Protein AF-A0A7S1LMR1-F1 (afdb_monomer_lite)

Structure (mmCIF, N/CA/C/O backbone):
data_AF-A0A7S1LMR1-F1
#
_entry.id   AF-A0A7S1LMR1-F1
#
loop_
_atom_site.group_PDB
_atom_site.id
_atom_site.type_symbol
_atom_site.label_atom_id
_atom_site.label_alt_id
_atom_site.label_comp_id
_atom_site.label_asym_id
_atom_site.label_entity_id
_atom_site.label_seq_id
_atom_site.pdbx_PDB_ins_code
_atom_site.Cartn_x
_atom_site.Cartn_y
_atom_site.Cartn_z
_atom_site.occupancy
_atom_site.B_iso_or_equiv
_atom_site.auth_seq_id
_atom_site.auth_comp_id
_atom_site.auth_asym_id
_atom_site.auth_atom_id
_atom_site.pdbx_PDB_model_num
ATOM 1 N N . MET A 1 1 ? 93.450 42.809 -64.436 1.00 48.31 1 MET A N 1
ATOM 2 C CA . MET A 1 1 ? 92.277 42.040 -63.966 1.00 48.31 1 MET A CA 1
ATOM 3 C C . MET A 1 1 ? 92.318 40.717 -64.708 1.00 48.31 1 MET A C 1
ATOM 5 O O . MET A 1 1 ? 92.434 40.763 -65.921 1.00 48.31 1 MET A O 1
ATOM 9 N N . SER A 1 2 ? 92.429 39.588 -64.008 1.00 50.84 2 SER A N 1
ATOM 10 C CA . SER A 1 2 ? 92.795 38.295 -64.610 1.00 50.84 2 SER A CA 1
ATOM 11 C C . SER A 1 2 ? 91.713 37.757 -65.557 1.00 50.84 2 SER A C 1
ATOM 13 O O . SER A 1 2 ? 90.536 37.750 -65.203 1.00 50.84 2 SER A O 1
ATOM 15 N N . GLU A 1 3 ? 92.122 37.270 -66.734 1.00 60.44 3 GLU A N 1
ATOM 16 C CA . GLU A 1 3 ? 91.250 36.694 -67.779 1.00 60.44 3 GLU A CA 1
ATOM 17 C C . GLU A 1 3 ? 90.346 35.560 -67.257 1.00 60.44 3 GLU A C 1
ATOM 19 O O . GLU A 1 3 ? 89.181 35.479 -67.632 1.00 60.44 3 GLU A O 1
ATOM 24 N N . GLY A 1 4 ? 90.806 34.767 -66.281 1.00 66.56 4 GLY A N 1
ATOM 25 C CA . GLY A 1 4 ? 90.003 33.687 -65.691 1.00 66.56 4 GLY A CA 1
ATOM 26 C C . GLY A 1 4 ? 88.777 34.136 -64.878 1.00 66.56 4 GLY A C 1
ATOM 27 O O . GLY A 1 4 ? 87.871 33.334 -64.656 1.00 66.56 4 GLY A O 1
ATOM 28 N N . LEU A 1 5 ? 88.705 35.401 -64.434 1.00 70.69 5 LEU A N 1
ATOM 29 C CA . LEU A 1 5 ? 87.531 35.904 -63.706 1.00 70.69 5 LEU A CA 1
ATOM 30 C C . LEU A 1 5 ? 86.356 36.193 -64.659 1.00 70.69 5 LEU A C 1
ATOM 32 O O . LEU A 1 5 ? 85.199 36.033 -64.276 1.00 70.69 5 LEU A O 1
ATOM 36 N N . TRP A 1 6 ? 86.659 36.603 -65.896 1.00 75.12 6 TRP A N 1
ATOM 37 C CA . TRP A 1 6 ? 85.659 36.917 -66.917 1.00 75.12 6 TRP A CA 1
ATOM 38 C C . TRP A 1 6 ? 85.056 35.653 -67.535 1.00 75.12 6 TRP A C 1
ATOM 40 O O . TRP A 1 6 ? 83.838 35.568 -67.658 1.00 75.12 6 TRP A O 1
ATOM 50 N N . ASP A 1 7 ? 85.870 34.633 -67.814 1.00 78.44 7 ASP A N 1
ATOM 51 C CA . ASP A 1 7 ? 85.370 33.337 -68.296 1.00 78.44 7 ASP A CA 1
ATOM 52 C C . ASP A 1 7 ? 84.512 32.627 -67.241 1.00 78.44 7 ASP A C 1
ATOM 54 O O . ASP A 1 7 ? 83.461 32.072 -67.557 1.00 78.44 7 ASP A O 1
ATOM 58 N N . SER A 1 8 ? 84.895 32.716 -65.963 1.00 78.12 8 SER A N 1
ATOM 59 C CA . SER A 1 8 ? 84.072 32.212 -64.855 1.00 78.12 8 SER A CA 1
ATOM 60 C C . SER A 1 8 ? 82.733 32.958 -64.748 1.00 78.12 8 SER A C 1
ATOM 62 O O . SER A 1 8 ? 81.688 32.336 -64.563 1.00 78.12 8 SER A O 1
ATOM 64 N N . PHE A 1 9 ? 82.730 34.283 -64.947 1.00 81.50 9 PHE A N 1
ATOM 65 C CA . PHE A 1 9 ? 81.499 35.076 -64.983 1.00 81.50 9 PHE A CA 1
ATOM 66 C C . PHE A 1 9 ? 80.612 34.726 -66.189 1.00 81.50 9 PHE A C 1
ATOM 68 O O . PHE A 1 9 ? 79.407 34.555 -66.021 1.00 81.50 9 PHE A O 1
ATOM 75 N N . MET A 1 10 ? 81.180 34.566 -67.387 1.00 83.31 10 MET A N 1
ATOM 76 C CA . MET A 1 10 ? 80.420 34.196 -68.588 1.00 83.31 10 MET A CA 1
ATOM 77 C C . MET A 1 10 ? 79.836 32.780 -68.493 1.00 83.31 10 MET A C 1
ATOM 79 O O . MET A 1 10 ? 78.676 32.589 -68.862 1.00 83.31 10 MET A O 1
ATOM 83 N N . ASN A 1 11 ? 80.574 31.823 -67.923 1.00 83.94 11 ASN A N 1
ATOM 84 C CA . ASN A 1 11 ? 80.056 30.484 -67.624 1.00 83.94 11 ASN A CA 1
ATOM 85 C C . ASN A 1 11 ? 78.931 30.544 -66.584 1.00 83.94 11 ASN A C 1
ATOM 87 O O . ASN A 1 11 ? 77.871 29.973 -66.805 1.00 83.94 11 ASN A O 1
ATOM 91 N N . TYR A 1 12 ? 79.090 31.327 -65.512 1.00 86.50 12 TYR A N 1
ATOM 92 C CA . TYR A 1 12 ? 78.028 31.533 -64.522 1.00 86.50 12 TYR A CA 1
ATOM 93 C C . TYR A 1 12 ? 76.759 32.150 -65.137 1.00 86.50 12 TYR A C 1
ATOM 95 O O . TYR A 1 12 ? 75.643 31.740 -64.817 1.00 86.50 12 TYR A O 1
ATOM 103 N N . VAL A 1 13 ? 76.905 33.122 -66.042 1.00 84.38 13 VAL A N 1
ATOM 104 C CA . VAL A 1 13 ? 75.772 33.727 -66.759 1.00 84.38 13 VAL A CA 1
ATOM 105 C C . VAL A 1 13 ? 75.103 32.707 -67.685 1.00 84.38 13 VAL A C 1
ATOM 107 O O . VAL A 1 13 ? 73.873 32.642 -67.719 1.00 84.38 13 VAL A O 1
ATOM 110 N N . GLN A 1 14 ? 75.874 31.888 -68.406 1.00 85.69 14 GLN A N 1
ATOM 111 C CA . GLN A 1 14 ? 75.322 30.818 -69.240 1.00 85.69 14 GLN A CA 1
ATOM 112 C C . GLN A 1 14 ? 74.601 29.762 -68.400 1.00 85.69 14 GLN A C 1
ATOM 114 O O . GLN A 1 14 ? 73.457 29.439 -68.721 1.00 85.69 14 GLN A O 1
ATOM 119 N N . ASP A 1 15 ? 75.199 29.286 -67.312 1.00 87.19 15 ASP A N 1
ATOM 120 C CA . ASP A 1 15 ? 74.594 28.317 -66.395 1.00 87.19 15 ASP A CA 1
ATOM 121 C C . ASP A 1 15 ? 73.308 28.865 -65.777 1.00 87.19 15 ASP A C 1
ATOM 123 O O . ASP A 1 15 ? 72.301 28.162 -65.695 1.00 87.19 15 ASP A O 1
ATOM 127 N N . ARG A 1 16 ? 73.284 30.155 -65.424 1.00 89.38 16 ARG A N 1
ATOM 128 C CA . ARG A 1 16 ? 72.075 30.820 -64.934 1.00 89.38 16 ARG A CA 1
ATOM 129 C C . ARG A 1 16 ? 70.976 30.865 -65.995 1.00 89.38 16 ARG A C 1
ATOM 131 O O . ARG A 1 16 ? 69.828 30.581 -65.671 1.00 89.38 16 ARG A O 1
ATOM 138 N N . VAL A 1 17 ? 71.293 31.197 -67.248 1.00 89.94 17 VAL A N 1
ATOM 139 C CA . VAL A 1 17 ? 70.299 31.230 -68.338 1.00 89.94 17 VAL A CA 1
ATOM 140 C C . VAL A 1 17 ? 69.773 29.828 -68.660 1.00 89.94 17 VAL A C 1
ATOM 142 O O . VAL A 1 17 ? 68.576 29.672 -68.907 1.00 89.94 17 VAL A O 1
ATOM 145 N N . HIS A 1 18 ? 70.631 28.805 -68.643 1.00 89.19 18 HIS A N 1
ATOM 146 C CA . HIS A 1 18 ? 70.204 27.413 -68.811 1.00 89.19 18 HIS A CA 1
ATOM 147 C C . HIS A 1 18 ? 69.324 26.972 -67.638 1.00 89.19 18 HIS A C 1
ATOM 149 O O . HIS A 1 18 ? 68.221 26.483 -67.869 1.00 89.19 18 HIS A O 1
ATOM 155 N N . GLY A 1 19 ? 69.726 27.283 -66.403 1.00 89.69 19 GLY A N 1
ATOM 156 C CA . GLY A 1 19 ? 68.927 27.041 -65.206 1.00 89.69 19 GLY A CA 1
ATOM 157 C C . GLY A 1 19 ? 67.569 27.747 -65.241 1.00 89.69 19 GLY A C 1
ATOM 158 O O . GLY A 1 19 ? 66.552 27.133 -64.940 1.00 89.69 19 GLY A O 1
ATOM 159 N N . GLU A 1 20 ? 67.501 29.009 -65.673 1.00 89.31 20 GLU A N 1
ATOM 160 C CA . GLU A 1 20 ? 66.237 29.746 -65.816 1.00 89.31 20 GLU A CA 1
ATOM 161 C C . GLU A 1 20 ? 65.327 29.135 -66.900 1.00 89.31 20 GLU A C 1
ATOM 163 O O . GLU A 1 20 ? 64.109 29.056 -66.709 1.00 89.31 20 GLU A O 1
ATOM 168 N N . ARG A 1 21 ? 65.892 28.646 -68.015 1.00 89.62 21 ARG A N 1
ATOM 169 C CA . ARG A 1 21 ? 65.137 27.923 -69.056 1.00 89.62 21 ARG A CA 1
ATOM 170 C C . ARG A 1 21 ? 64.630 26.570 -68.563 1.00 89.62 21 ARG A C 1
ATOM 172 O O . ARG A 1 21 ? 63.462 26.258 -68.795 1.00 89.62 21 ARG A O 1
ATOM 179 N N . ASP A 1 22 ? 65.458 25.805 -67.859 1.00 92.44 22 ASP A N 1
ATOM 180 C CA . ASP A 1 22 ? 65.071 24.518 -67.281 1.00 92.44 22 ASP A CA 1
ATOM 181 C C . ASP A 1 22 ? 64.001 24.695 -66.200 1.00 92.44 22 ASP A C 1
ATOM 183 O O . ASP A 1 22 ? 63.005 23.974 -66.206 1.00 92.44 22 ASP A O 1
ATOM 187 N N . ILE A 1 23 ? 64.125 25.714 -65.341 1.00 92.00 23 ILE A N 1
ATOM 188 C CA . ILE A 1 23 ? 63.086 26.082 -64.369 1.00 92.00 23 ILE A CA 1
ATOM 189 C C . ILE A 1 23 ? 61.778 26.415 -65.090 1.00 92.00 23 ILE A C 1
ATOM 191 O O . ILE A 1 23 ? 60.712 26.022 -64.622 1.00 92.00 23 ILE A O 1
ATOM 195 N N . LYS A 1 24 ? 61.824 27.126 -66.222 1.00 93.06 24 LYS A N 1
ATOM 196 C CA . LYS A 1 24 ? 60.617 27.453 -66.992 1.00 93.06 24 LYS A CA 1
ATOM 197 C C . LYS A 1 24 ? 59.979 26.211 -67.624 1.00 93.06 24 LYS A C 1
ATOM 199 O O . LYS A 1 24 ? 58.760 26.087 -67.557 1.00 93.06 24 LYS A O 1
ATOM 204 N N . ARG A 1 25 ? 60.776 25.293 -68.187 1.00 94.44 25 ARG A N 1
ATOM 205 C CA . ARG A 1 25 ? 60.279 24.017 -68.734 1.00 94.44 25 ARG A CA 1
ATOM 206 C C . ARG A 1 25 ? 59.641 23.165 -67.638 1.00 94.44 25 ARG A C 1
ATOM 208 O O . ARG A 1 25 ? 58.483 22.792 -67.766 1.00 94.44 25 ARG A O 1
ATOM 215 N N . LEU A 1 26 ? 60.360 22.950 -66.535 1.00 94.19 26 LEU A N 1
ATOM 216 C CA . LEU A 1 26 ? 59.876 22.167 -65.396 1.00 94.19 26 LEU A CA 1
ATOM 217 C C . LEU A 1 26 ? 58.620 22.785 -64.771 1.00 94.19 26 LEU A C 1
ATOM 219 O O . LEU A 1 26 ? 57.724 22.060 -64.357 1.00 94.19 26 LEU A O 1
ATOM 223 N N . LYS A 1 27 ? 58.511 24.119 -64.722 1.00 94.69 27 LYS A N 1
ATOM 224 C CA . LYS A 1 27 ? 57.279 24.789 -64.279 1.00 94.69 27 LYS A CA 1
ATOM 225 C C . LYS A 1 27 ? 56.097 24.499 -65.204 1.00 94.69 27 LYS A C 1
ATOM 227 O O . LYS A 1 27 ? 55.029 24.197 -64.689 1.00 94.69 27 LYS A O 1
ATOM 232 N N . GLY A 1 28 ? 56.296 24.545 -66.523 1.00 94.81 28 GLY A N 1
ATOM 233 C CA . GLY A 1 28 ? 55.257 24.188 -67.495 1.00 94.81 28 GLY A CA 1
ATOM 234 C C . GLY A 1 28 ? 54.800 22.736 -67.347 1.00 94.81 28 GLY A C 1
ATOM 235 O O . GLY A 1 28 ? 53.609 22.481 -67.212 1.00 94.81 28 GLY A O 1
ATOM 236 N N . GLU A 1 29 ? 55.745 21.797 -67.246 1.00 95.19 29 GLU A N 1
ATOM 237 C CA . GLU A 1 29 ? 55.446 20.375 -67.007 1.00 95.19 29 GLU A CA 1
ATOM 238 C C . GLU A 1 29 ? 54.687 20.166 -65.684 1.00 95.19 29 GLU A C 1
ATOM 240 O O . GLU A 1 29 ? 53.736 19.389 -65.617 1.00 95.19 29 GLU A O 1
ATOM 245 N N . VAL A 1 30 ? 55.058 20.888 -64.620 1.00 95.75 30 VAL A N 1
ATOM 246 C CA . VAL A 1 30 ? 54.348 20.838 -63.332 1.00 95.75 30 VAL A CA 1
ATOM 247 C C . VAL A 1 30 ? 52.934 21.411 -63.439 1.00 95.75 30 VAL A C 1
ATOM 249 O O . VAL A 1 30 ? 52.028 20.886 -62.795 1.00 95.75 30 VAL A O 1
ATOM 252 N N . GLU A 1 31 ? 52.714 22.470 -64.215 1.00 95.19 31 GLU A N 1
ATOM 253 C CA . GLU A 1 31 ? 51.380 23.041 -64.439 1.00 95.19 31 GLU A CA 1
ATOM 254 C C . GLU A 1 31 ? 50.479 22.086 -65.233 1.00 95.19 31 GLU A C 1
ATOM 256 O O . GLU A 1 31 ? 49.336 21.862 -64.831 1.00 95.19 31 GLU A O 1
ATOM 261 N N . GLU A 1 32 ? 51.002 21.449 -66.283 1.00 95.50 32 GLU A N 1
ATOM 262 C CA . GLU A 1 32 ? 50.285 20.423 -67.049 1.00 95.50 32 GLU A CA 1
ATOM 263 C C . GLU A 1 32 ? 49.941 19.208 -66.181 1.00 95.50 32 GLU A C 1
ATOM 265 O O . GLU A 1 32 ? 48.784 18.781 -66.134 1.00 95.50 32 GLU A O 1
ATOM 270 N N . MET A 1 33 ? 50.910 18.701 -65.411 1.00 95.00 33 MET A N 1
ATOM 271 C CA . MET A 1 33 ? 50.672 17.604 -64.469 1.00 95.00 33 MET A CA 1
ATOM 272 C C . MET A 1 33 ? 49.652 17.979 -63.389 1.00 95.00 33 MET A C 1
ATOM 274 O O . MET A 1 33 ? 48.852 17.138 -62.986 1.00 95.00 33 MET A O 1
ATOM 278 N N . ARG A 1 34 ? 49.641 19.234 -62.918 1.00 95.88 34 ARG A N 1
ATOM 279 C CA . ARG A 1 34 ? 48.641 19.716 -61.951 1.00 95.88 34 ARG A CA 1
ATOM 280 C C . ARG A 1 34 ? 47.242 19.772 -62.556 1.00 95.88 34 ARG A C 1
ATOM 282 O O . ARG A 1 34 ? 46.300 19.377 -61.874 1.00 95.88 34 ARG A O 1
ATOM 289 N N . ALA A 1 35 ? 47.105 20.234 -63.797 1.00 95.81 35 ALA A N 1
ATOM 290 C CA . ALA A 1 35 ? 45.818 20.267 -64.487 1.00 95.81 35 ALA A CA 1
ATOM 291 C C . ALA A 1 35 ? 45.265 18.851 -64.704 1.00 95.81 35 ALA A C 1
ATOM 293 O O . ALA A 1 35 ? 44.091 18.597 -64.439 1.00 95.81 35 ALA A O 1
ATOM 294 N N . GLU A 1 36 ? 46.117 17.908 -65.112 1.00 95.94 36 GLU A N 1
ATOM 295 C CA . GLU A 1 36 ? 45.705 16.516 -65.296 1.00 95.94 36 GLU A CA 1
ATOM 296 C C . GLU A 1 36 ? 45.367 15.837 -63.962 1.00 95.94 36 GLU A C 1
ATOM 298 O O . GLU A 1 36 ? 44.358 15.144 -63.851 1.00 95.94 36 GLU A O 1
ATOM 303 N N . TYR A 1 37 ? 46.143 16.109 -62.909 1.00 96.56 37 TYR A N 1
ATOM 304 C CA . TYR A 1 37 ? 45.826 15.647 -61.560 1.00 96.56 37 TYR A CA 1
ATOM 305 C C . TYR A 1 37 ? 44.460 16.158 -61.086 1.00 96.56 37 TYR A C 1
ATOM 307 O O . TYR A 1 37 ? 43.677 15.383 -60.541 1.00 96.56 37 TYR A O 1
ATOM 315 N N . GLN A 1 38 ? 44.141 17.436 -61.318 1.00 96.25 38 GLN A N 1
ATOM 316 C CA . GLN A 1 38 ? 42.834 17.999 -60.968 1.00 96.25 38 GLN A CA 1
ATOM 317 C C . GLN A 1 38 ? 41.694 17.300 -61.716 1.00 96.25 38 GLN A C 1
ATOM 319 O O . GLN A 1 38 ? 40.739 16.875 -61.069 1.00 96.25 38 GLN A O 1
ATOM 324 N N . ARG A 1 39 ? 41.830 17.075 -63.030 1.00 97.00 39 ARG A N 1
ATOM 325 C CA . ARG A 1 39 ? 40.833 16.320 -63.813 1.00 97.00 39 ARG A CA 1
ATOM 326 C C . ARG A 1 39 ? 40.629 14.903 -63.284 1.00 97.00 39 ARG A C 1
ATOM 328 O O . ARG A 1 39 ? 39.497 14.447 -63.164 1.00 97.00 39 ARG A O 1
ATOM 335 N N . LEU A 1 40 ? 41.713 14.201 -62.946 1.00 96.44 40 LEU A N 1
ATOM 336 C CA . LEU A 1 40 ? 41.625 12.849 -62.390 1.00 96.44 40 LEU A CA 1
ATOM 337 C C . LEU A 1 40 ? 40.952 12.839 -61.014 1.00 96.44 40 LEU A C 1
ATOM 339 O O . LEU A 1 40 ? 40.184 11.922 -60.720 1.00 96.44 40 LEU A O 1
ATOM 343 N N . VAL A 1 41 ? 41.207 13.847 -60.177 1.00 97.06 41 VAL A N 1
ATOM 344 C CA . VAL A 1 41 ? 40.536 14.000 -58.878 1.00 97.06 41 VAL A CA 1
ATOM 345 C C . VAL A 1 41 ? 39.041 14.257 -59.062 1.00 97.06 41 VAL A C 1
ATOM 347 O O . VAL A 1 41 ? 38.237 13.615 -58.389 1.00 97.06 41 VAL A O 1
ATOM 350 N N . GLU A 1 42 ? 38.660 15.145 -59.981 1.00 96.81 42 GLU A N 1
ATOM 351 C CA . GLU A 1 42 ? 37.257 15.420 -60.317 1.00 96.81 42 GLU A CA 1
ATOM 352 C C . GLU A 1 42 ? 36.551 14.153 -60.808 1.00 96.81 42 GLU A C 1
ATOM 354 O O . GLU A 1 42 ? 35.557 13.739 -60.211 1.00 96.81 42 GLU A O 1
ATOM 359 N N . LEU A 1 43 ? 37.136 13.453 -61.784 1.00 97.50 43 LEU A N 1
ATOM 360 C CA . LEU A 1 43 ? 36.593 12.198 -62.305 1.00 97.50 43 LEU A CA 1
ATOM 361 C C . LEU A 1 43 ? 36.486 11.116 -61.221 1.00 97.50 43 LEU A C 1
ATOM 363 O O . LEU A 1 43 ? 35.507 10.376 -61.165 1.00 97.50 43 LEU A O 1
ATOM 367 N N . THR A 1 44 ? 37.475 11.015 -60.330 1.00 96.94 44 THR A N 1
ATOM 368 C CA . THR A 1 44 ? 37.435 10.053 -59.216 1.00 96.94 44 THR A CA 1
ATOM 369 C C . THR A 1 44 ? 36.297 10.377 -58.252 1.00 96.94 44 THR A C 1
ATOM 371 O O . THR A 1 44 ? 35.619 9.467 -57.772 1.00 96.94 44 THR A O 1
ATOM 374 N N . ASN A 1 45 ? 36.059 11.660 -57.977 1.00 96.50 45 ASN A N 1
ATOM 375 C CA . ASN A 1 45 ? 34.953 12.090 -57.129 1.00 96.50 45 ASN A CA 1
ATOM 376 C C . ASN A 1 45 ? 33.598 11.807 -57.788 1.00 96.50 45 ASN A C 1
ATOM 378 O O . ASN A 1 45 ? 32.719 11.277 -57.116 1.00 96.50 45 ASN A O 1
ATOM 382 N N . GLU A 1 46 ? 33.449 12.063 -59.088 1.00 97.19 46 GLU A N 1
ATOM 383 C CA . GLU A 1 46 ? 32.236 11.728 -59.851 1.00 97.19 46 GLU A CA 1
ATOM 384 C C . GLU A 1 46 ? 31.975 10.216 -59.897 1.00 97.19 46 GLU A C 1
ATOM 386 O O . GLU A 1 46 ? 30.862 9.740 -59.663 1.00 97.19 46 GLU A O 1
ATOM 391 N N . LEU A 1 47 ? 33.008 9.411 -60.145 1.00 96.31 47 LEU A N 1
ATOM 392 C CA . LEU A 1 47 ? 32.878 7.955 -60.106 1.00 96.31 47 LEU A CA 1
ATOM 393 C C . LEU A 1 47 ? 32.514 7.464 -58.702 1.00 96.31 47 LEU A C 1
ATOM 395 O O . LEU A 1 47 ? 31.736 6.522 -58.554 1.00 96.31 47 LEU A O 1
ATOM 399 N N . ARG A 1 48 ? 33.029 8.115 -57.656 1.00 96.94 48 ARG A N 1
ATOM 400 C CA . ARG A 1 48 ? 32.692 7.786 -56.270 1.00 96.94 48 ARG A CA 1
ATOM 401 C C . ARG A 1 48 ? 31.246 8.138 -55.927 1.00 96.94 48 ARG A C 1
ATOM 403 O O . ARG A 1 48 ? 30.594 7.328 -55.270 1.00 96.94 48 ARG A O 1
ATOM 410 N N . THR A 1 49 ? 30.747 9.302 -56.344 1.00 96.62 49 THR A N 1
ATOM 411 C CA . THR A 1 49 ? 29.345 9.684 -56.111 1.00 96.62 49 THR A CA 1
ATOM 412 C C . THR A 1 49 ? 28.411 8.755 -56.872 1.00 96.62 49 THR A C 1
ATOM 414 O O . THR A 1 49 ? 27.547 8.140 -56.259 1.00 96.62 49 THR A O 1
ATOM 417 N N . THR A 1 50 ? 28.667 8.512 -58.158 1.00 97.25 50 THR A N 1
ATOM 418 C CA . THR A 1 50 ? 27.841 7.590 -58.953 1.00 97.25 50 THR A CA 1
ATOM 419 C C . THR A 1 50 ? 2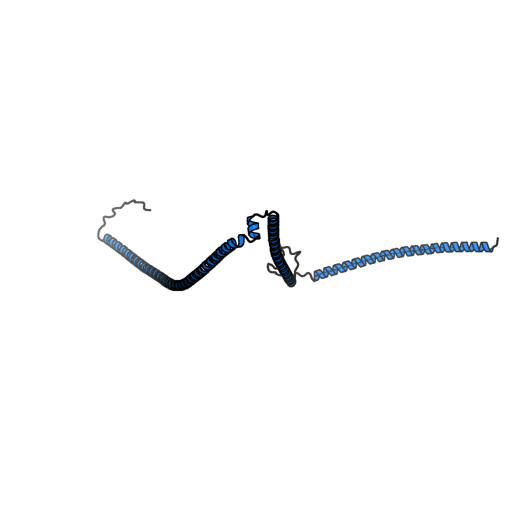7.867 6.151 -58.432 1.00 97.25 50 THR A C 1
ATOM 421 O O . THR A 1 50 ? 26.841 5.470 -58.456 1.00 97.25 50 THR A O 1
ATOM 424 N N . ALA A 1 51 ? 29.005 5.665 -57.926 1.00 96.06 51 ALA A N 1
ATOM 425 C CA . ALA A 1 51 ? 29.077 4.357 -57.280 1.00 96.06 51 ALA A CA 1
ATOM 426 C C . ALA A 1 51 ? 28.256 4.309 -55.982 1.00 96.06 51 ALA A C 1
ATOM 428 O O . ALA A 1 51 ? 27.591 3.307 -55.718 1.00 96.06 51 ALA A O 1
ATOM 429 N N . HIS A 1 52 ? 28.285 5.383 -55.187 1.00 96.69 52 HIS A N 1
ATOM 430 C CA . HIS A 1 52 ? 27.484 5.495 -53.972 1.00 96.69 52 HIS A CA 1
ATOM 431 C C . HIS A 1 52 ? 25.983 5.530 -54.281 1.00 96.69 52 HIS A C 1
ATOM 433 O O . HIS A 1 52 ? 25.222 4.773 -53.681 1.00 96.69 52 HIS A O 1
ATOM 439 N N . ASP A 1 53 ? 25.573 6.325 -55.267 1.00 96.88 53 ASP A N 1
ATOM 440 C CA . ASP A 1 53 ? 24.174 6.442 -55.681 1.00 96.88 53 ASP A CA 1
ATOM 441 C C . ASP A 1 53 ? 23.641 5.099 -56.190 1.00 96.88 53 ASP A C 1
ATOM 443 O O . ASP A 1 53 ? 22.619 4.613 -55.710 1.00 96.88 53 ASP A O 1
ATOM 447 N N . ARG A 1 54 ? 24.403 4.406 -57.049 1.00 96.25 54 ARG A N 1
ATOM 448 C CA . ARG A 1 54 ? 24.040 3.057 -57.519 1.00 96.25 54 ARG A CA 1
ATOM 449 C C . ARG A 1 54 ? 23.949 2.036 -56.388 1.00 96.25 54 ARG A C 1
ATOM 451 O O . ARG A 1 54 ? 23.106 1.142 -56.439 1.00 96.25 54 ARG A O 1
ATOM 458 N N . ALA A 1 55 ? 24.818 2.129 -55.382 1.00 96.31 55 ALA A N 1
ATOM 459 C CA . ALA A 1 55 ? 24.751 1.249 -54.220 1.00 96.31 55 ALA A CA 1
ATOM 460 C C . ALA A 1 55 ? 23.475 1.499 -53.400 1.00 96.31 55 ALA A C 1
ATOM 462 O O . ALA A 1 55 ? 22.833 0.539 -52.968 1.00 96.31 55 ALA A O 1
ATOM 463 N N . ASN A 1 56 ? 23.078 2.763 -53.238 1.00 96.62 56 ASN A N 1
ATOM 464 C CA . ASN A 1 56 ? 21.831 3.135 -52.573 1.00 96.62 56 ASN A CA 1
ATOM 465 C C . ASN A 1 56 ? 20.606 2.670 -53.372 1.00 96.62 56 ASN A C 1
ATOM 467 O O . ASN A 1 56 ? 19.686 2.101 -52.789 1.00 96.62 56 ASN A O 1
ATOM 471 N N . ASP A 1 57 ? 20.612 2.827 -54.696 1.00 96.44 57 ASP A N 1
ATOM 472 C CA . ASP A 1 57 ? 19.526 2.359 -55.565 1.00 96.44 57 ASP A CA 1
ATOM 473 C C . ASP A 1 57 ? 19.355 0.837 -55.486 1.00 96.44 57 ASP A C 1
ATOM 475 O O . ASP A 1 57 ? 18.241 0.338 -55.326 1.00 96.44 57 ASP A O 1
ATOM 479 N N . LEU A 1 58 ? 20.461 0.084 -55.509 1.00 95.88 58 LEU A N 1
ATOM 480 C CA . LEU A 1 58 ? 20.435 -1.368 -55.316 1.00 95.88 58 LEU A CA 1
ATOM 481 C C . LEU A 1 58 ? 19.911 -1.763 -53.933 1.00 95.88 58 LEU A C 1
ATOM 483 O O . LEU A 1 58 ? 19.215 -2.771 -53.804 1.00 95.88 58 LEU A O 1
ATOM 487 N N . PHE A 1 59 ? 20.254 -1.001 -52.893 1.00 95.62 59 PHE A N 1
ATOM 488 C CA . PHE A 1 59 ? 19.756 -1.245 -51.543 1.00 95.62 59 PHE A CA 1
ATOM 489 C C . PHE A 1 59 ? 18.242 -1.020 -51.450 1.00 95.62 59 PHE A C 1
ATOM 491 O O . PHE A 1 59 ? 17.533 -1.863 -50.895 1.00 95.62 59 PHE A O 1
ATOM 498 N N . ARG A 1 60 ? 17.742 0.074 -52.035 1.00 95.44 60 ARG A N 1
ATOM 499 C CA . ARG A 1 60 ? 16.305 0.372 -52.103 1.00 95.44 60 ARG A CA 1
ATOM 500 C C . ARG A 1 60 ? 15.561 -0.714 -52.864 1.00 95.44 60 ARG A C 1
ATOM 502 O O . ARG A 1 60 ? 14.688 -1.344 -52.288 1.00 95.44 60 ARG A O 1
ATOM 509 N N . PHE A 1 61 ? 16.019 -1.048 -54.071 1.00 95.50 61 PHE A N 1
ATOM 510 C CA . PHE A 1 61 ? 15.422 -2.108 -54.882 1.00 95.50 61 PHE A CA 1
ATOM 511 C C . PHE A 1 61 ? 15.363 -3.454 -54.149 1.00 95.50 61 PHE A C 1
ATOM 513 O O . PHE A 1 61 ? 14.360 -4.153 -54.210 1.00 95.50 61 PHE A O 1
ATOM 520 N N . ARG A 1 62 ? 16.426 -3.830 -53.425 1.00 93.81 62 ARG A N 1
ATOM 521 C CA . ARG A 1 62 ? 16.430 -5.062 -52.621 1.00 93.81 62 ARG A CA 1
ATOM 522 C C . ARG A 1 62 ? 15.437 -5.027 -51.467 1.00 93.81 62 ARG A C 1
ATOM 524 O O . ARG A 1 62 ? 14.908 -6.077 -51.120 1.00 93.81 62 ARG A O 1
ATOM 531 N N . THR A 1 63 ? 15.245 -3.867 -50.850 1.00 92.38 63 THR A N 1
ATOM 532 C CA . THR A 1 63 ? 14.281 -3.697 -49.759 1.00 92.38 63 THR A CA 1
ATOM 533 C C . THR A 1 63 ? 12.867 -3.783 -50.312 1.00 92.38 63 THR A C 1
ATOM 535 O O . THR A 1 63 ? 12.106 -4.621 -49.850 1.00 92.38 63 THR A O 1
ATOM 538 N N . ASP A 1 64 ? 12.582 -3.044 -51.383 1.00 92.19 64 ASP A N 1
ATOM 539 C CA . ASP A 1 64 ? 11.281 -3.032 -52.050 1.00 92.19 64 ASP A CA 1
ATOM 540 C C . ASP A 1 64 ? 10.908 -4.431 -52.570 1.00 92.19 64 ASP A C 1
ATOM 542 O O . ASP A 1 64 ? 9.827 -4.930 -52.281 1.00 92.19 64 ASP A O 1
ATOM 546 N N . ALA A 1 65 ? 11.833 -5.124 -53.247 1.00 92.12 65 ALA A N 1
ATOM 547 C CA . ALA A 1 65 ? 11.604 -6.484 -53.743 1.00 92.12 65 ALA A CA 1
ATOM 548 C C . ALA A 1 65 ? 11.408 -7.503 -52.611 1.00 92.12 65 ALA A C 1
ATOM 550 O O . ALA A 1 65 ? 10.679 -8.480 -52.765 1.00 92.12 65 ALA A O 1
ATOM 551 N N . ARG A 1 66 ? 12.084 -7.311 -51.472 1.00 88.62 66 ARG A N 1
ATOM 552 C CA . ARG A 1 66 ? 11.888 -8.159 -50.294 1.00 88.62 66 ARG A CA 1
ATOM 553 C C . ARG A 1 66 ? 10.509 -7.915 -49.699 1.00 88.62 66 ARG A C 1
ATOM 555 O O . ARG A 1 66 ? 9.834 -8.880 -49.360 1.00 88.62 66 ARG A O 1
ATOM 562 N N . ASP A 1 67 ? 10.134 -6.656 -49.550 1.00 87.12 67 ASP A N 1
ATOM 563 C CA . ASP A 1 67 ? 8.863 -6.280 -48.957 1.00 87.12 67 ASP A CA 1
ATOM 564 C C . ASP A 1 67 ? 7.715 -6.769 -49.858 1.00 87.12 67 ASP A C 1
ATOM 566 O O . ASP A 1 67 ? 6.838 -7.445 -49.347 1.00 87.12 67 ASP A O 1
ATOM 570 N N . GLU A 1 68 ? 7.805 -6.631 -51.187 1.00 86.38 68 GLU A N 1
ATOM 571 C CA . GLU A 1 68 ? 6.851 -7.219 -52.149 1.00 86.38 68 GLU A CA 1
ATOM 572 C C . GLU A 1 68 ? 6.794 -8.757 -52.077 1.00 86.38 68 GLU A C 1
ATOM 574 O O . GLU A 1 68 ? 5.721 -9.348 -52.157 1.00 86.38 68 GLU A O 1
ATOM 579 N N . MET A 1 69 ? 7.933 -9.437 -51.886 1.00 85.94 69 MET A N 1
ATOM 580 C CA . MET A 1 69 ? 7.963 -10.905 -51.795 1.00 85.94 69 MET A CA 1
ATOM 581 C C . MET A 1 69 ? 7.292 -11.444 -50.521 1.00 85.94 69 MET A C 1
ATOM 583 O O . MET A 1 69 ? 6.829 -12.585 -50.513 1.00 85.94 69 MET A O 1
ATOM 587 N N . TYR A 1 70 ? 7.277 -10.658 -49.443 1.00 83.50 70 TYR A N 1
ATOM 588 C CA . TYR A 1 70 ? 6.666 -11.036 -48.165 1.00 83.50 70 TYR A CA 1
ATOM 589 C C . TYR A 1 70 ? 5.370 -10.278 -47.861 1.00 83.50 70 TYR A C 1
ATOM 591 O O . TYR A 1 70 ? 4.773 -10.527 -46.812 1.00 83.50 70 TYR A O 1
ATOM 599 N N . ASP A 1 71 ? 4.920 -9.400 -48.759 1.00 82.12 71 ASP A N 1
ATOM 600 C CA . ASP A 1 71 ? 3.629 -8.733 -48.664 1.00 82.12 71 ASP A CA 1
ATOM 601 C C . ASP A 1 71 ? 2.547 -9.764 -48.978 1.00 82.12 71 ASP A C 1
ATOM 603 O O . ASP A 1 71 ? 2.300 -10.153 -50.120 1.00 82.12 71 ASP A O 1
ATOM 607 N N . THR A 1 72 ? 2.002 -10.354 -47.923 1.00 80.25 72 THR A N 1
ATOM 608 C CA . THR A 1 72 ? 0.994 -11.402 -48.020 1.00 80.25 72 THR A CA 1
ATOM 609 C C . THR A 1 72 ? -0.161 -11.040 -47.112 1.00 80.25 72 THR A C 1
ATOM 611 O O . THR A 1 72 ? 0.009 -10.892 -45.900 1.00 80.25 72 THR A O 1
ATOM 614 N N . ASP A 1 73 ? -1.353 -10.973 -47.694 1.00 80.62 73 ASP A N 1
ATOM 615 C CA . ASP A 1 73 ? -2.588 -10.793 -46.947 1.00 80.62 73 ASP A CA 1
ATOM 616 C C . ASP A 1 73 ? -2.948 -12.084 -46.194 1.00 80.62 73 ASP A C 1
ATOM 618 O O . ASP A 1 73 ? -3.323 -13.095 -46.793 1.00 80.62 73 ASP A O 1
ATOM 622 N N . ASP A 1 74 ? -2.863 -12.054 -44.862 1.00 81.00 74 ASP A N 1
ATOM 623 C CA . ASP A 1 74 ? -3.335 -13.133 -43.986 1.00 81.00 74 ASP A CA 1
ATOM 624 C C . ASP A 1 74 ? -4.598 -12.690 -43.234 1.00 81.00 74 ASP A C 1
ATOM 626 O O . ASP A 1 74 ? -4.556 -11.926 -42.264 1.00 81.00 74 ASP A O 1
ATOM 630 N N . LEU A 1 75 ? -5.754 -13.178 -43.687 1.00 83.38 75 LEU A N 1
ATOM 631 C CA . LEU A 1 75 ? -7.044 -12.881 -43.072 1.00 83.38 75 LEU A CA 1
ATOM 632 C C . LEU A 1 75 ? -7.238 -13.714 -41.801 1.00 83.38 75 LEU A C 1
ATOM 634 O O . LEU A 1 75 ? -7.548 -14.906 -41.848 1.00 83.38 75 LEU A O 1
ATOM 638 N N . ARG A 1 76 ? -7.143 -13.055 -40.643 1.00 80.81 76 ARG A N 1
ATOM 639 C CA . ARG A 1 76 ? -7.387 -13.673 -39.332 1.00 80.81 76 ARG A CA 1
ATOM 640 C C . ARG A 1 76 ? -8.654 -13.148 -38.681 1.00 80.81 76 ARG A C 1
ATOM 642 O O . ARG A 1 76 ? -8.891 -11.946 -38.612 1.00 80.81 76 ARG A O 1
ATOM 649 N N . MET A 1 77 ? -9.444 -14.067 -38.137 1.00 84.44 77 MET A N 1
ATOM 650 C CA . MET A 1 77 ? -10.641 -13.744 -37.364 1.00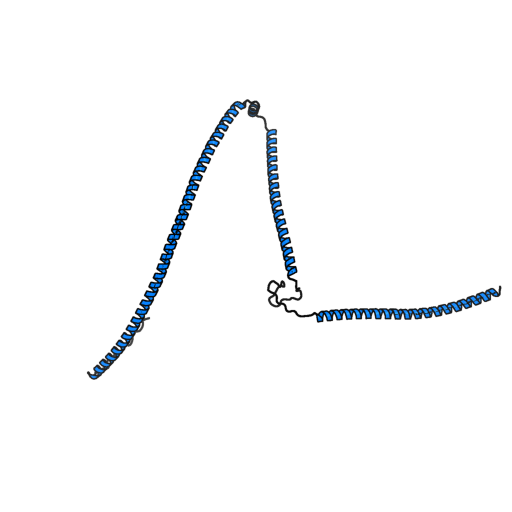 84.44 77 MET A CA 1
ATOM 651 C C . MET A 1 77 ? -10.342 -13.806 -35.865 1.00 84.44 77 MET A C 1
ATOM 653 O O . MET A 1 77 ? -9.889 -14.832 -35.358 1.00 84.44 77 MET A O 1
ATOM 657 N N . TYR A 1 78 ? -10.648 -12.724 -35.150 1.00 85.94 78 TYR A N 1
ATOM 658 C CA . TYR A 1 78 ? -10.495 -12.619 -33.697 1.00 85.94 78 TYR A CA 1
ATOM 659 C C . TYR A 1 78 ? -11.853 -12.481 -33.012 1.00 85.94 78 TYR A C 1
ATOM 661 O O . TYR A 1 78 ? -12.813 -11.964 -33.585 1.00 85.94 78 TYR A O 1
ATOM 669 N N . ARG A 1 79 ? -11.949 -12.943 -31.762 1.00 84.62 79 ARG A N 1
ATOM 670 C CA . ARG A 1 79 ? -13.160 -12.762 -30.949 1.00 84.62 79 ARG A CA 1
ATOM 671 C C . ARG A 1 79 ? -13.203 -11.355 -30.352 1.00 84.62 79 ARG A C 1
ATOM 673 O O . ARG A 1 79 ? -12.168 -10.750 -30.072 1.00 84.62 79 ARG A O 1
ATOM 680 N N . GLN A 1 80 ? -14.413 -10.863 -30.084 1.00 77.88 80 GLN A N 1
ATOM 681 C CA . GLN A 1 80 ? -14.617 -9.621 -29.337 1.00 77.88 80 GLN A CA 1
ATOM 682 C C . GLN A 1 80 ? -13.904 -9.704 -27.973 1.00 77.88 80 GLN A C 1
ATOM 684 O O . GLN A 1 80 ? -14.039 -10.699 -27.262 1.00 77.88 80 GLN A O 1
ATOM 689 N N . GLY A 1 81 ? -13.111 -8.682 -27.638 1.00 78.56 81 GLY A N 1
ATOM 690 C CA . GLY A 1 81 ? -12.251 -8.655 -26.446 1.00 78.56 81 GLY A CA 1
ATOM 691 C C . GLY A 1 81 ? -10.789 -9.061 -26.683 1.00 78.56 81 GLY A C 1
ATOM 692 O O . GLY A 1 81 ? -9.972 -8.869 -25.791 1.00 78.56 81 GLY A O 1
ATOM 693 N N . GLN A 1 82 ? -10.438 -9.580 -27.866 1.00 83.25 82 GLN A N 1
ATOM 694 C CA . GLN A 1 82 ? -9.037 -9.751 -28.300 1.00 83.25 82 GLN A CA 1
ATOM 695 C C . GLN A 1 82 ? -8.528 -8.564 -29.131 1.00 83.25 82 GLN A C 1
ATOM 697 O O . GLN A 1 82 ? -7.332 -8.438 -29.365 1.00 83.25 82 GLN A O 1
ATOM 702 N N . VAL A 1 83 ? -9.448 -7.711 -29.584 1.00 86.44 83 VAL A N 1
ATOM 703 C CA . VAL A 1 83 ? -9.166 -6.482 -30.324 1.00 86.44 83 VAL A CA 1
ATOM 704 C C . VAL A 1 83 ? -9.384 -5.315 -29.370 1.00 86.44 83 VAL A C 1
ATOM 706 O O . VAL A 1 83 ? -10.517 -5.066 -28.960 1.00 86.44 83 VAL A O 1
ATOM 709 N N . GLU A 1 84 ? -8.303 -4.626 -29.008 1.00 84.19 84 GLU A N 1
ATOM 710 C CA . GLU A 1 84 ? -8.337 -3.460 -28.107 1.00 84.19 84 GLU A CA 1
ATOM 711 C C . GLU A 1 84 ? -8.601 -2.137 -28.848 1.00 84.19 84 GLU A C 1
ATOM 713 O O . GLU A 1 84 ? -8.833 -1.106 -28.221 1.00 84.19 84 GLU A O 1
ATOM 718 N N . VAL A 1 85 ? -8.609 -2.163 -30.185 1.00 86.44 85 VAL A N 1
ATOM 719 C CA . VAL A 1 85 ? -8.920 -0.993 -31.013 1.00 86.44 85 VAL A CA 1
ATOM 720 C C . VAL A 1 85 ? -10.403 -0.631 -30.850 1.00 86.44 85 VAL A C 1
ATOM 722 O O . VAL A 1 85 ? -11.260 -1.508 -31.024 1.00 86.44 85 VAL A O 1
ATOM 725 N N . PRO A 1 86 ? -10.736 0.633 -30.523 1.00 83.62 86 PRO A N 1
ATOM 726 C CA . PRO A 1 86 ? -12.121 1.064 -30.386 1.00 83.62 86 PRO A CA 1
ATOM 727 C C . PRO A 1 86 ? -12.860 0.877 -31.713 1.00 83.62 86 PRO A C 1
ATOM 729 O O . PRO A 1 86 ? -12.368 1.288 -32.760 1.00 83.62 86 PRO A O 1
ATOM 732 N N . GLN A 1 87 ? -14.045 0.258 -31.667 1.00 80.81 87 GLN A N 1
ATOM 733 C CA . GLN A 1 87 ? -14.826 -0.053 -32.865 1.00 80.81 87 GLN A CA 1
ATOM 734 C C . GLN A 1 87 ? -15.970 0.946 -33.075 1.00 80.81 87 GLN A C 1
ATOM 736 O O . GLN A 1 87 ? -17.036 0.770 -32.480 1.00 80.81 87 GLN A O 1
ATOM 741 N N . PRO A 1 88 ? -15.778 2.018 -33.872 1.00 81.00 88 PRO A N 1
ATOM 742 C CA . PRO A 1 88 ? -16.866 2.923 -34.215 1.00 81.00 88 PRO A CA 1
ATOM 743 C C . PRO A 1 88 ? -17.871 2.252 -35.177 1.00 81.00 88 PRO A C 1
ATOM 745 O O . PRO A 1 88 ? -17.516 1.306 -35.878 1.00 81.00 88 PRO A O 1
ATOM 748 N N . PRO A 1 89 ? -19.117 2.756 -35.281 1.00 75.00 89 PRO A N 1
ATOM 749 C CA . PRO A 1 89 ? -20.196 2.096 -36.030 1.00 75.00 89 PRO A CA 1
ATOM 750 C C . PRO A 1 89 ? -20.031 2.038 -37.558 1.00 75.00 89 PRO A C 1
ATOM 752 O O . PRO A 1 89 ? -20.816 1.361 -38.213 1.00 75.00 89 PRO A O 1
ATOM 755 N N . VAL A 1 90 ? -19.089 2.794 -38.134 1.00 78.25 90 VAL A N 1
ATOM 756 C CA . VAL A 1 90 ? -18.990 3.006 -39.592 1.00 78.25 90 VAL A CA 1
ATOM 757 C C . VAL A 1 90 ? -17.794 2.268 -40.192 1.00 78.25 90 VAL A C 1
ATOM 759 O O . VAL A 1 90 ? -17.973 1.466 -41.101 1.00 78.25 90 VAL A O 1
ATOM 762 N N . ALA A 1 91 ? -16.585 2.524 -39.688 1.00 79.12 91 ALA A N 1
ATOM 763 C CA . ALA A 1 91 ? -15.368 1.839 -40.110 1.00 79.12 91 ALA A CA 1
ATOM 764 C C . ALA A 1 91 ? -14.315 1.899 -38.999 1.00 79.12 91 ALA A C 1
ATOM 766 O O . ALA A 1 91 ? -13.999 2.976 -38.493 1.00 79.12 91 ALA A O 1
ATOM 767 N N . THR A 1 92 ? -13.783 0.741 -38.623 1.00 79.25 92 THR A N 1
ATOM 768 C CA . THR A 1 92 ? -12.622 0.598 -37.741 1.00 79.25 92 THR A CA 1
ATOM 769 C C . THR A 1 92 ? -11.339 0.779 -38.528 1.00 79.25 92 THR A C 1
ATOM 771 O O . THR A 1 92 ? -11.081 0.006 -39.450 1.00 79.25 92 THR A O 1
ATOM 774 N N . ASP A 1 93 ? -10.534 1.759 -38.137 1.00 83.81 93 ASP A N 1
ATOM 775 C CA . ASP A 1 93 ? -9.176 1.908 -38.644 1.00 83.81 93 ASP A CA 1
ATOM 776 C C . ASP A 1 93 ? -8.220 0.993 -37.861 1.00 83.81 93 ASP A C 1
ATOM 778 O O . ASP A 1 93 ? -8.209 1.003 -36.629 1.00 83.81 93 ASP A O 1
ATOM 782 N N . TYR A 1 94 ? -7.445 0.186 -38.586 1.00 82.94 94 TYR A N 1
ATOM 783 C CA . TYR A 1 94 ? -6.440 -0.730 -38.042 1.00 82.94 94 TYR A CA 1
ATOM 784 C C . TYR A 1 94 ? -5.016 -0.362 -38.480 1.00 82.94 94 TYR A C 1
ATOM 786 O O . TYR A 1 94 ? -4.106 -1.151 -38.237 1.00 82.94 94 TYR A O 1
ATOM 794 N N . ALA A 1 95 ? -4.800 0.805 -39.101 1.00 83.94 95 ALA A N 1
ATOM 795 C CA . ALA A 1 95 ? -3.485 1.217 -39.601 1.00 83.94 95 ALA A CA 1
ATOM 796 C C . ALA A 1 95 ? -2.393 1.203 -38.513 1.00 83.94 95 ALA A C 1
ATOM 798 O O . ALA A 1 95 ? -1.273 0.769 -38.769 1.00 83.94 95 ALA A O 1
ATOM 799 N N . ASP A 1 96 ? -2.748 1.588 -37.283 1.00 84.06 96 ASP A N 1
ATOM 800 C CA . ASP A 1 96 ? -1.837 1.611 -36.128 1.00 84.06 96 ASP A CA 1
ATOM 801 C C . ASP A 1 96 ? -1.907 0.333 -35.264 1.00 84.06 96 ASP A C 1
ATOM 803 O O . ASP A 1 96 ? -1.330 0.266 -34.174 1.00 84.06 96 ASP A O 1
ATOM 807 N N . ALA A 1 97 ? -2.646 -0.691 -35.699 1.00 85.81 97 ALA A N 1
ATOM 808 C CA . ALA A 1 97 ? -2.832 -1.906 -34.918 1.00 85.81 97 ALA A CA 1
ATOM 809 C C . ALA A 1 97 ? -1.632 -2.854 -35.057 1.00 85.81 97 ALA A C 1
ATOM 811 O O . ALA A 1 97 ? -1.133 -3.116 -36.148 1.00 85.81 97 ALA A O 1
ATOM 812 N N . VAL A 1 98 ? -1.203 -3.438 -33.936 1.00 88.00 98 VAL A N 1
ATOM 813 C CA . VAL A 1 98 ? -0.096 -4.403 -33.893 1.00 88.00 98 VAL A CA 1
ATOM 814 C C . VAL A 1 98 ? -0.580 -5.727 -33.315 1.00 88.00 98 VAL A C 1
ATOM 816 O O . VAL A 1 98 ? -1.307 -5.766 -32.321 1.00 88.00 98 VAL A O 1
ATOM 819 N N . LEU A 1 99 ? -0.143 -6.835 -33.917 1.00 86.75 99 LEU A N 1
ATOM 820 C CA . LEU A 1 99 ? -0.391 -8.172 -33.389 1.00 86.75 99 LEU A CA 1
ATOM 821 C C . LEU A 1 99 ? 0.605 -8.498 -32.274 1.00 86.75 99 LEU A C 1
ATOM 823 O O . LEU A 1 99 ? 1.809 -8.597 -32.500 1.00 86.75 99 LEU A O 1
ATOM 827 N N . VAL A 1 100 ? 0.084 -8.717 -31.068 1.00 88.81 100 VAL A N 1
ATOM 828 C CA . VAL A 1 100 ? 0.876 -9.108 -29.897 1.00 88.81 100 VAL A CA 1
ATOM 829 C C . VAL A 1 100 ? 0.609 -10.570 -29.558 1.00 88.81 100 VAL A C 1
ATOM 831 O O . VAL A 1 100 ? -0.533 -11.033 -29.535 1.00 88.81 100 VAL A O 1
ATOM 834 N N . HIS A 1 101 ? 1.669 -11.322 -29.264 1.00 90.56 101 HIS A N 1
ATOM 835 C CA . HIS A 1 101 ? 1.537 -12.721 -28.883 1.00 90.56 101 HIS A CA 1
ATOM 836 C C . HIS A 1 101 ? 0.892 -12.852 -27.491 1.00 90.56 101 HIS A C 1
ATOM 838 O O . HIS A 1 101 ? 1.343 -12.248 -26.516 1.00 90.56 101 HIS A O 1
ATOM 844 N N . SER A 1 102 ? -0.128 -13.711 -27.360 1.00 88.81 102 SER A N 1
ATOM 845 C CA . SER A 1 102 ? -0.911 -13.866 -26.118 1.00 88.81 102 SER A CA 1
ATOM 846 C C . SER A 1 102 ? -0.052 -14.164 -24.880 1.00 88.81 102 SER A C 1
ATOM 848 O O . SER A 1 102 ? -0.336 -13.670 -23.791 1.00 88.81 102 SER A O 1
ATOM 850 N N . ARG A 1 103 ? 1.050 -14.908 -25.046 1.00 93.81 103 ARG A N 1
ATOM 851 C CA . ARG A 1 103 ? 2.017 -15.194 -23.970 1.00 93.81 103 ARG A CA 1
ATOM 852 C C . ARG A 1 103 ? 2.529 -13.933 -23.272 1.00 93.81 103 ARG A C 1
ATOM 854 O O . ARG A 1 103 ? 2.700 -13.957 -22.056 1.00 93.81 103 ARG A O 1
ATOM 861 N N . ASP A 1 104 ? 2.797 -12.865 -24.014 1.00 93.75 104 ASP A N 1
ATOM 862 C CA . ASP A 1 104 ? 3.381 -11.652 -23.439 1.00 93.75 104 ASP A CA 1
ATOM 863 C C . ASP A 1 104 ? 2.324 -10.835 -22.694 1.00 93.75 104 ASP A C 1
ATOM 865 O O . ASP A 1 104 ? 2.597 -10.325 -21.609 1.00 93.75 104 ASP A O 1
ATOM 869 N N . ILE A 1 105 ? 1.083 -10.847 -23.191 1.00 90.25 105 ILE A N 1
ATOM 870 C CA . ILE A 1 105 ? -0.082 -10.282 -22.498 1.00 90.25 105 ILE A CA 1
ATOM 871 C C . ILE A 1 105 ? -0.317 -11.007 -21.166 1.00 90.25 105 ILE A C 1
ATOM 873 O O . ILE A 1 105 ? -0.502 -10.369 -20.131 1.00 90.25 105 ILE A O 1
ATOM 877 N N . VAL A 1 106 ? -0.280 -12.345 -21.161 1.00 93.69 106 VAL A N 1
ATOM 878 C CA . VAL A 1 106 ? -0.473 -13.145 -19.939 1.00 93.69 106 VAL A CA 1
ATOM 879 C C . VAL A 1 106 ? 0.614 -12.840 -18.908 1.00 93.69 106 VAL A C 1
ATOM 881 O O . VAL A 1 106 ? 0.282 -12.532 -17.765 1.00 93.69 106 VAL A O 1
ATOM 884 N N . LYS A 1 107 ? 1.888 -12.828 -19.317 1.00 96.75 107 LYS A N 1
ATOM 885 C CA . LYS A 1 107 ? 3.011 -12.475 -18.432 1.00 96.75 107 LYS A CA 1
ATOM 886 C C . LYS A 1 107 ? 2.879 -11.066 -17.858 1.00 96.75 107 LYS A C 1
ATOM 888 O O . LYS A 1 107 ? 3.117 -10.859 -16.670 1.00 96.75 107 LYS A O 1
ATOM 893 N N . LEU A 1 108 ? 2.510 -10.090 -18.689 1.00 95.62 108 LEU A N 1
ATOM 894 C CA . LEU A 1 108 ? 2.335 -8.714 -18.236 1.00 95.62 108 LEU A CA 1
ATOM 895 C C . LEU A 1 108 ? 1.182 -8.617 -17.232 1.00 95.62 108 LEU A C 1
ATOM 897 O O . LEU A 1 108 ? 1.329 -7.982 -16.192 1.00 95.62 108 LEU A O 1
ATOM 901 N N . ASN A 1 109 ? 0.070 -9.304 -17.491 1.00 95.25 109 ASN A N 1
ATOM 902 C CA . ASN A 1 109 ? -1.069 -9.357 -16.578 1.00 95.25 109 ASN A CA 1
ATOM 903 C C . ASN A 1 109 ? -0.722 -10.021 -15.241 1.00 95.25 109 ASN A C 1
ATOM 905 O O . ASN A 1 109 ? -1.168 -9.553 -14.194 1.00 95.25 109 ASN A O 1
ATOM 909 N N . GLU A 1 110 ? 0.075 -11.087 -15.245 1.00 97.25 110 GLU A N 1
ATOM 910 C CA . GLU A 1 110 ? 0.603 -11.699 -14.020 1.00 97.25 110 GLU A CA 1
ATOM 911 C C . GLU A 1 110 ? 1.468 -10.708 -13.234 1.00 97.25 110 GLU A C 1
ATOM 913 O O . GLU A 1 110 ? 1.213 -10.486 -12.049 1.00 97.25 110 GLU A O 1
ATOM 918 N N . ALA A 1 111 ? 2.397 -10.019 -13.901 1.00 97.69 111 ALA A N 1
ATOM 919 C CA . ALA A 1 111 ? 3.241 -9.004 -13.274 1.00 97.69 111 ALA A CA 1
ATOM 920 C C . ALA A 1 111 ? 2.431 -7.813 -12.724 1.00 97.69 111 ALA A C 1
ATOM 922 O O . ALA A 1 111 ? 2.723 -7.301 -11.640 1.00 97.69 111 ALA 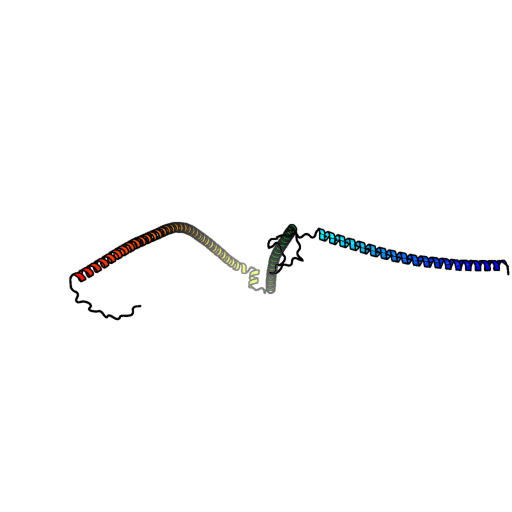A O 1
ATOM 923 N N . ILE A 1 112 ? 1.392 -7.369 -13.440 1.00 97.44 112 ILE A N 1
ATOM 924 C CA . ILE A 1 112 ? 0.478 -6.312 -12.982 1.00 97.44 112 ILE A CA 1
ATOM 925 C C . ILE A 1 112 ? -0.261 -6.765 -11.721 1.00 97.44 112 ILE A C 1
ATOM 927 O O . ILE A 1 112 ? -0.327 -6.007 -10.752 1.00 97.44 112 ILE A O 1
ATOM 931 N N . ARG A 1 113 ? -0.787 -7.997 -11.698 1.00 97.81 113 ARG A N 1
ATOM 932 C CA . ARG A 1 113 ? -1.477 -8.541 -10.519 1.00 97.81 113 ARG A CA 1
ATOM 933 C C . ARG A 1 113 ? -0.541 -8.664 -9.329 1.00 97.81 113 ARG A C 1
ATOM 935 O O . ARG A 1 113 ? -0.906 -8.245 -8.236 1.00 97.81 113 ARG A O 1
ATOM 942 N N . GLU A 1 114 ? 0.671 -9.170 -9.529 1.00 97.81 114 GLU A N 1
ATOM 943 C CA . GLU A 1 114 ? 1.670 -9.291 -8.466 1.00 97.81 114 GLU A CA 1
ATOM 944 C C . GLU A 1 114 ? 2.011 -7.927 -7.851 1.00 97.81 114 GLU A C 1
ATOM 946 O O . GLU A 1 114 ? 1.975 -7.763 -6.627 1.00 97.81 114 GLU A O 1
ATOM 951 N N . ARG A 1 115 ? 2.245 -6.911 -8.692 1.00 97.69 115 ARG A N 1
ATOM 952 C CA . ARG A 1 115 ? 2.459 -5.524 -8.246 1.00 97.69 115 ARG A CA 1
ATOM 953 C C . ARG A 1 115 ? 1.233 -4.955 -7.535 1.00 97.69 115 ARG A C 1
ATOM 955 O O . ARG A 1 115 ? 1.378 -4.264 -6.528 1.00 97.69 115 ARG A O 1
ATOM 962 N N . GLY A 1 116 ? 0.034 -5.265 -8.025 1.00 98.06 116 GLY A N 1
ATOM 963 C CA . GLY A 1 116 ? -1.228 -4.907 -7.382 1.00 98.06 116 GLY A CA 1
ATOM 964 C C . GLY A 1 116 ? -1.335 -5.488 -5.971 1.00 98.06 116 GLY A C 1
ATOM 965 O O . GLY A 1 116 ? -1.582 -4.749 -5.021 1.00 98.06 116 GLY A O 1
ATOM 966 N N . HIS A 1 117 ? -1.057 -6.782 -5.807 1.00 97.69 117 HIS A N 1
ATOM 967 C CA . HIS A 1 117 ? -1.046 -7.440 -4.501 1.00 97.69 117 HIS A CA 1
ATOM 968 C C . HIS A 1 117 ? 0.024 -6.867 -3.569 1.00 97.69 117 HIS A C 1
ATOM 970 O O . HIS A 1 117 ? -0.251 -6.640 -2.393 1.00 97.69 117 HIS A O 1
ATOM 976 N N . ALA A 1 118 ? 1.225 -6.583 -4.080 1.00 97.44 118 ALA A N 1
ATOM 977 C CA . ALA A 1 118 ? 2.277 -5.942 -3.296 1.00 97.44 118 ALA A CA 1
ATOM 978 C C . ALA A 1 118 ? 1.856 -4.549 -2.798 1.00 97.44 118 ALA A C 1
ATOM 980 O O . ALA A 1 118 ? 2.070 -4.223 -1.631 1.00 97.44 118 ALA A O 1
ATOM 981 N N . LYS A 1 119 ? 1.194 -3.753 -3.650 1.00 98.00 119 LYS A N 1
ATOM 982 C CA . LYS A 1 119 ? 0.644 -2.447 -3.267 1.00 98.00 119 LYS A CA 1
ATOM 983 C C . LYS A 1 119 ? -0.407 -2.578 -2.166 1.00 98.00 119 LYS A C 1
ATOM 985 O O . LYS A 1 119 ? -0.350 -1.826 -1.199 1.00 98.00 119 LYS A O 1
ATOM 990 N N . VAL A 1 120 ? -1.339 -3.525 -2.293 1.00 97.88 120 VAL A N 1
ATOM 991 C CA . VAL A 1 120 ? -2.384 -3.756 -1.279 1.00 97.88 120 VAL A CA 1
ATOM 992 C C . VAL A 1 120 ? -1.768 -4.151 0.063 1.00 97.88 120 VAL A C 1
ATOM 994 O O . VAL A 1 120 ? -2.098 -3.528 1.066 1.00 97.88 120 VAL A O 1
ATOM 997 N N . ARG A 1 121 ? -0.802 -5.080 0.080 1.00 97.75 121 ARG A N 1
ATOM 998 C CA . ARG A 1 121 ? -0.086 -5.453 1.314 1.00 97.75 121 ARG A CA 1
ATOM 999 C C . ARG A 1 121 ? 0.591 -4.254 1.976 1.00 97.75 121 ARG A C 1
ATOM 1001 O O . ARG A 1 121 ? 0.448 -4.043 3.173 1.00 97.75 121 ARG A O 1
ATOM 1008 N N . CYS A 1 122 ? 1.272 -3.421 1.190 1.00 97.25 122 CYS A N 1
ATOM 1009 C CA . CYS A 1 122 ? 1.889 -2.203 1.710 1.00 97.25 122 CYS A CA 1
ATOM 1010 C C . CYS A 1 122 ? 0.843 -1.241 2.305 1.00 97.25 122 CYS A C 1
ATOM 1012 O O . CYS A 1 122 ? 1.061 -0.671 3.372 1.00 97.25 122 CYS A O 1
ATOM 1014 N N . MET A 1 123 ? -0.320 -1.093 1.662 1.00 96.88 123 MET A N 1
ATOM 1015 C CA . MET A 1 123 ? -1.415 -0.280 2.199 1.00 96.88 123 MET A CA 1
ATOM 1016 C C . MET A 1 123 ? -1.961 -0.835 3.522 1.00 96.88 123 MET A C 1
ATOM 1018 O O . MET A 1 123 ? -2.232 -0.054 4.432 1.00 96.88 123 MET A O 1
ATOM 1022 N N . GLU A 1 124 ? -2.094 -2.154 3.658 1.00 97.75 124 GLU A N 1
ATOM 1023 C CA . GLU A 1 124 ? -2.513 -2.805 4.907 1.00 97.75 124 GLU A CA 1
ATOM 1024 C C . GLU A 1 124 ? -1.500 -2.571 6.033 1.00 97.75 124 GLU A C 1
ATOM 1026 O O . GLU A 1 124 ? -1.881 -2.160 7.130 1.00 97.75 124 GLU A O 1
ATOM 1031 N N . GLU A 1 125 ? -0.204 -2.727 5.749 1.00 97.56 125 GLU A N 1
ATOM 1032 C CA . GLU A 1 125 ? 0.870 -2.422 6.701 1.00 97.56 125 GLU A CA 1
ATOM 1033 C C . GLU A 1 125 ? 0.855 -0.949 7.133 1.00 97.56 125 GLU A C 1
ATOM 1035 O O . GLU A 1 125 ? 1.010 -0.637 8.316 1.00 97.56 125 GLU A O 1
ATOM 1040 N N . MET A 1 126 ? 0.639 -0.024 6.192 1.00 96.88 126 MET A N 1
ATOM 1041 C CA . MET A 1 126 ? 0.510 1.404 6.498 1.00 96.88 126 MET A CA 1
ATOM 1042 C C . MET A 1 126 ? -0.710 1.692 7.375 1.00 96.88 126 MET A C 1
ATOM 1044 O O . MET A 1 126 ? -0.624 2.513 8.291 1.00 96.88 126 MET A O 1
ATOM 1048 N N . MET A 1 127 ? -1.841 1.027 7.123 1.00 97.56 127 MET A N 1
ATOM 1049 C CA . MET A 1 127 ? -3.026 1.155 7.972 1.00 97.56 127 MET A CA 1
ATOM 1050 C C . MET A 1 127 ? -2.770 0.633 9.386 1.00 97.56 127 MET A C 1
ATOM 1052 O O . MET A 1 127 ? -3.127 1.328 10.339 1.00 97.56 127 MET A O 1
ATOM 1056 N N . GLY A 1 128 ? -2.112 -0.524 9.522 1.00 97.38 128 GLY A N 1
ATOM 1057 C CA . GLY A 1 128 ? -1.703 -1.081 10.814 1.00 97.38 128 GLY A CA 1
ATOM 1058 C C . GLY A 1 128 ? -0.840 -0.095 11.599 1.00 97.38 128 GLY A C 1
ATOM 1059 O O . GLY A 1 128 ? -1.229 0.342 12.679 1.00 97.38 128 GLY A O 1
ATOM 1060 N N . LYS A 1 129 ? 0.240 0.402 10.983 1.00 97.50 129 LYS A N 1
ATOM 1061 C CA . LYS A 1 129 ? 1.122 1.409 11.599 1.00 97.50 129 LYS A CA 1
ATOM 1062 C C . LYS A 1 129 ? 0.388 2.683 12.008 1.00 97.50 129 LYS A C 1
ATOM 1064 O O . LYS A 1 129 ? 0.701 3.266 13.039 1.00 97.50 129 LYS A O 1
ATOM 1069 N N . ARG A 1 130 ? -0.592 3.139 11.221 1.00 97.62 130 ARG A N 1
ATOM 1070 C CA . ARG A 1 130 ? -1.387 4.330 11.563 1.00 97.62 130 ARG A CA 1
ATOM 1071 C C . ARG A 1 130 ? -2.313 4.084 12.754 1.00 97.62 130 ARG A C 1
ATOM 1073 O O . ARG A 1 130 ? -2.618 5.024 13.484 1.00 97.62 130 ARG A O 1
ATOM 1080 N N . SER A 1 131 ? -2.799 2.856 12.922 1.00 97.62 131 SER A N 1
ATOM 1081 C CA . SER A 1 131 ? -3.557 2.457 14.108 1.00 97.62 131 SER A CA 1
ATOM 1082 C C . SER A 1 131 ? -2.657 2.451 15.341 1.00 97.62 131 SER A C 1
ATOM 1084 O O . SER A 1 131 ? -3.008 3.061 16.348 1.00 97.62 131 SER A O 1
ATOM 1086 N N . ASP A 1 132 ? -1.473 1.850 15.225 1.00 97.94 132 ASP A N 1
ATOM 1087 C CA . ASP A 1 132 ? -0.497 1.772 16.314 1.00 97.94 132 ASP A CA 1
ATOM 1088 C C . ASP A 1 132 ? -0.015 3.164 16.738 1.00 97.94 132 ASP A C 1
ATOM 1090 O O . ASP A 1 132 ? 0.017 3.479 17.924 1.00 97.94 132 ASP A O 1
ATOM 1094 N N . LEU A 1 133 ? 0.280 4.042 15.775 1.00 98.19 133 LEU A N 1
ATOM 1095 C CA . LEU A 1 133 ? 0.675 5.424 16.050 1.00 98.19 133 LEU A CA 1
ATOM 1096 C C . LEU A 1 133 ? -0.417 6.178 16.816 1.00 98.19 133 LEU A C 1
ATOM 1098 O O . LEU A 1 133 ? -0.123 6.835 17.806 1.00 98.19 133 LEU A O 1
ATOM 1102 N N . ARG A 1 134 ? -1.683 6.023 16.414 1.00 97.94 134 ARG A N 1
ATOM 1103 C CA . ARG A 1 134 ? -2.817 6.647 17.109 1.00 97.94 134 ARG A CA 1
ATOM 1104 C C . ARG A 1 134 ? -2.968 6.130 18.539 1.00 97.94 134 ARG A C 1
ATOM 1106 O O . ARG A 1 134 ? -3.331 6.890 19.431 1.00 97.94 134 ARG A O 1
ATOM 1113 N N . TYR A 1 135 ? -2.713 4.841 18.755 1.00 98.19 135 TYR A N 1
ATOM 1114 C CA . TYR A 1 135 ? -2.713 4.259 20.092 1.00 98.19 135 TYR A CA 1
ATOM 1115 C C . TYR A 1 135 ? -1.606 4.873 20.963 1.00 98.19 135 TYR A C 1
ATOM 1117 O O . TYR A 1 135 ? -1.878 5.299 22.083 1.00 98.19 135 TYR A O 1
ATOM 1125 N N . VAL A 1 136 ? -0.391 5.005 20.424 1.00 98.38 136 VAL A N 1
ATOM 1126 C CA . VAL A 1 136 ? 0.737 5.641 21.125 1.00 98.38 136 VAL A CA 1
ATOM 1127 C C . VAL A 1 136 ? 0.473 7.124 21.407 1.00 98.38 136 VAL A C 1
ATOM 1129 O O . VAL A 1 136 ? 0.774 7.600 22.498 1.00 98.38 136 VAL A O 1
ATOM 1132 N N . GLU A 1 137 ? -0.117 7.860 20.463 1.00 98.25 137 GLU A N 1
ATOM 1133 C CA . GLU A 1 137 ? -0.525 9.259 20.665 1.00 98.25 137 GLU A CA 1
ATOM 1134 C C . GLU A 1 137 ? -1.521 9.390 21.823 1.00 98.25 137 GLU A C 1
ATOM 1136 O O . GLU A 1 137 ? -1.357 10.250 22.689 1.00 98.25 137 GLU A O 1
ATOM 1141 N N . TRP A 1 138 ? -2.513 8.500 21.881 1.00 98.44 138 TRP A N 1
ATOM 1142 C CA . TRP A 1 138 ? -3.469 8.459 22.984 1.00 98.44 138 TRP A CA 1
ATOM 1143 C C . TRP A 1 138 ? -2.803 8.115 24.326 1.00 98.44 138 TRP A C 1
ATOM 1145 O O . TRP A 1 138 ? -3.120 8.726 25.349 1.00 98.44 138 TRP A O 1
ATOM 1155 N N . GLU A 1 139 ? -1.860 7.168 24.351 1.00 98.38 139 GLU A N 1
ATOM 1156 C CA . GLU A 1 139 ? -1.099 6.858 25.569 1.00 98.38 139 GLU A CA 1
ATOM 1157 C C . GLU A 1 139 ? -0.278 8.059 26.042 1.00 98.38 139 GLU A C 1
ATOM 1159 O O . GLU A 1 139 ? -0.272 8.368 27.235 1.00 98.38 139 GLU A O 1
ATOM 1164 N N . LEU A 1 140 ? 0.372 8.770 25.119 1.00 98.50 140 LEU A N 1
ATOM 1165 C CA . LEU A 1 140 ? 1.117 9.985 25.430 1.00 98.50 140 LEU A CA 1
ATOM 1166 C C . LEU A 1 140 ? 0.207 11.050 26.049 1.00 98.50 140 LEU A C 1
ATOM 1168 O O . LEU A 1 140 ? 0.552 11.619 27.083 1.00 98.50 140 LEU A O 1
ATOM 1172 N N . GLU A 1 141 ? -0.960 11.291 25.454 1.00 98.38 141 GLU A N 1
ATOM 1173 C CA . GLU A 1 141 ? -1.945 12.250 25.960 1.00 98.38 141 GLU A CA 1
ATOM 1174 C C . GLU A 1 141 ? -2.419 11.869 27.372 1.00 98.38 141 GLU A C 1
ATOM 1176 O O . GLU A 1 141 ? -2.437 12.695 28.289 1.00 98.38 141 GLU A O 1
ATOM 1181 N N . LYS A 1 142 ? -2.707 10.583 27.600 1.00 98.25 142 LYS A N 1
ATOM 1182 C CA . LYS A 1 142 ? -3.039 10.060 28.929 1.00 98.25 142 LYS A CA 1
ATOM 1183 C C . LYS A 1 142 ? -1.925 10.337 29.942 1.00 98.25 142 LYS A C 1
ATOM 1185 O O . LYS A 1 142 ? -2.218 10.793 31.050 1.00 98.25 142 LYS A O 1
ATOM 1190 N N . TYR A 1 143 ? -0.668 10.061 29.597 1.00 98.31 143 TYR A N 1
ATOM 1191 C CA . TYR A 1 143 ? 0.457 10.319 30.497 1.00 98.31 143 TYR A CA 1
ATOM 1192 C C . TYR A 1 143 ? 0.641 11.814 30.770 1.00 98.31 143 TYR A C 1
ATOM 1194 O O . TYR A 1 143 ? 0.889 12.189 31.913 1.00 98.31 143 TYR A O 1
ATOM 1202 N N . GLN A 1 144 ? 0.432 12.678 29.775 1.00 98.50 144 GLN A N 1
ATOM 1203 C CA . GLN A 1 144 ? 0.452 14.129 29.972 1.00 98.50 144 GLN A CA 1
ATOM 1204 C C . GLN A 1 144 ? -0.604 14.579 30.988 1.00 98.50 144 GLN A C 1
ATOM 1206 O O . GLN A 1 144 ? -0.279 15.329 31.908 1.00 98.50 144 GLN A O 1
ATOM 1211 N N . TYR A 1 145 ? -1.841 14.082 30.888 1.00 98.12 145 TYR A N 1
ATOM 1212 C CA . TYR A 1 145 ? -2.888 14.388 31.868 1.00 98.12 145 TYR A CA 1
ATOM 1213 C C . TYR A 1 145 ? -2.542 13.905 33.281 1.00 98.12 145 TYR A C 1
ATOM 1215 O O . TYR A 1 145 ? -2.795 14.607 34.265 1.00 98.12 145 TYR A O 1
ATOM 1223 N N . GLN A 1 146 ? -1.939 12.720 33.399 1.00 98.12 146 GLN A N 1
ATOM 1224 C CA . GLN A 1 146 ? -1.470 12.199 34.683 1.00 98.12 146 GLN A CA 1
ATOM 1225 C C . GLN A 1 146 ? -0.365 13.078 35.277 1.00 98.12 146 GLN A C 1
ATOM 1227 O O . GLN A 1 146 ? -0.447 13.438 36.450 1.00 98.12 146 GLN A O 1
ATOM 1232 N N . CYS A 1 147 ? 0.619 13.488 34.473 1.00 98.12 147 CYS A N 1
ATOM 1233 C CA . CYS A 1 147 ? 1.658 14.421 34.903 1.00 98.12 147 CYS A CA 1
ATOM 1234 C C . CYS A 1 147 ? 1.064 15.754 35.369 1.00 98.12 147 CYS A C 1
ATOM 1236 O O . CYS A 1 147 ? 1.402 16.216 36.453 1.00 98.12 147 CYS A O 1
ATOM 1238 N N . GLN A 1 148 ? 0.129 16.337 34.614 1.00 98.06 148 GLN A N 1
ATOM 1239 C CA . GLN A 1 148 ? -0.530 17.593 34.994 1.00 98.06 148 GLN A CA 1
ATOM 1240 C C . GLN A 1 148 ? -1.312 17.469 36.306 1.00 98.06 148 GLN A C 1
ATOM 1242 O O . GLN A 1 148 ? -1.302 18.390 37.123 1.00 98.06 148 GLN A O 1
ATOM 1247 N N . THR A 1 149 ? -1.971 16.330 36.524 1.00 97.81 149 THR A N 1
ATOM 1248 C CA . THR A 1 149 ? -2.696 16.059 37.770 1.00 97.81 149 THR A CA 1
ATOM 1249 C C . THR A 1 149 ? -1.724 15.970 38.942 1.00 97.81 149 THR A C 1
ATOM 1251 O O . THR A 1 149 ? -1.924 16.649 39.945 1.00 97.81 149 THR A O 1
ATOM 1254 N N . LEU A 1 150 ? -0.627 15.223 38.792 1.00 97.44 150 LEU A N 1
ATOM 1255 C CA . LEU A 1 150 ? 0.419 15.128 39.813 1.00 97.44 150 LEU A CA 1
ATOM 1256 C C . LEU A 1 150 ? 1.074 16.486 40.096 1.00 97.44 150 LEU A C 1
ATOM 1258 O O . LEU A 1 150 ? 1.333 16.821 41.247 1.00 97.44 150 LEU A O 1
ATOM 1262 N N . GLU A 1 151 ? 1.310 17.310 39.075 1.00 97.56 151 GLU A N 1
ATOM 1263 C CA . GLU A 1 151 ? 1.797 18.678 39.265 1.00 97.56 151 GLU A CA 1
ATOM 1264 C C . GLU A 1 151 ? 0.810 19.536 40.059 1.00 97.56 151 GLU A C 1
ATOM 1266 O O . GLU A 1 151 ? 1.222 20.300 40.934 1.00 97.56 151 GLU A O 1
ATOM 1271 N N . LEU A 1 152 ? -0.488 19.430 39.762 1.00 96.75 152 LEU A N 1
ATOM 1272 C CA . LEU A 1 152 ? -1.531 20.148 40.485 1.00 96.75 152 LEU A CA 1
ATOM 1273 C C . LEU A 1 152 ? -1.587 19.699 41.949 1.00 96.75 152 LEU A C 1
ATOM 1275 O O . LEU A 1 152 ? -1.643 20.544 42.840 1.00 96.75 152 LEU A O 1
ATOM 1279 N N . GLU A 1 153 ? -1.518 18.392 42.199 1.00 96.38 153 GLU A N 1
ATOM 1280 C CA . GLU A 1 153 ? -1.445 17.820 43.544 1.00 96.38 153 GLU A CA 1
ATOM 1281 C C . GLU A 1 153 ? -0.204 18.315 44.293 1.00 96.38 153 GLU A C 1
ATOM 1283 O O . GLU A 1 153 ? -0.322 18.786 45.422 1.00 96.38 153 GLU A O 1
ATOM 1288 N N . CYS A 1 154 ? 0.968 18.319 43.654 1.00 96.44 154 CYS A N 1
ATOM 1289 C CA . CYS A 1 154 ? 2.194 18.879 44.222 1.00 96.44 154 CYS A CA 1
ATOM 1290 C C . CYS A 1 154 ? 2.047 20.369 44.564 1.00 96.44 154 CYS A C 1
ATOM 1292 O O . CYS A 1 154 ? 2.428 20.790 45.657 1.00 96.44 154 CYS A O 1
ATOM 1294 N N . ARG A 1 155 ? 1.466 21.182 43.668 1.00 96.00 155 ARG A N 1
ATOM 1295 C CA . ARG A 1 155 ? 1.196 22.608 43.939 1.00 96.00 155 ARG A CA 1
ATOM 1296 C C . ARG A 1 155 ? 0.209 22.783 45.090 1.00 96.00 155 ARG A C 1
ATOM 1298 O O . ARG A 1 155 ? 0.396 23.671 45.924 1.00 96.00 155 ARG A O 1
ATOM 1305 N N . HIS A 1 156 ? -0.821 21.945 45.159 1.00 94.50 156 HIS A N 1
ATOM 1306 C CA . HIS A 1 156 ? -1.789 21.972 46.248 1.00 94.50 156 HIS A CA 1
ATOM 1307 C C . HIS A 1 156 ? -1.106 21.625 47.572 1.00 94.50 156 HIS A C 1
ATOM 1309 O O . HIS A 1 156 ? -1.219 22.389 48.521 1.00 94.50 156 HIS A O 1
ATOM 1315 N N . LEU A 1 157 ? -0.313 20.555 47.626 1.00 90.75 157 LEU A N 1
ATOM 1316 C CA . LEU A 1 157 ? 0.464 20.204 48.814 1.00 90.75 157 LEU A CA 1
ATOM 1317 C C . LEU A 1 157 ? 1.426 21.325 49.226 1.00 90.75 157 LEU A C 1
ATOM 1319 O O . LEU A 1 157 ? 1.547 21.611 50.413 1.00 90.75 157 LEU A O 1
ATOM 1323 N N . HIS A 1 158 ? 2.065 21.999 48.267 1.00 91.38 158 HIS A N 1
ATOM 1324 C CA . HIS A 1 158 ? 2.965 23.116 48.556 1.00 91.38 158 HIS A CA 1
ATOM 1325 C C . HIS A 1 158 ? 2.241 24.348 49.126 1.00 91.38 158 HIS A C 1
ATOM 1327 O O . HIS A 1 158 ? 2.778 25.043 49.983 1.00 91.38 158 HIS A O 1
ATOM 1333 N N . THR A 1 159 ? 1.018 24.620 48.665 1.00 91.75 159 THR A N 1
ATOM 1334 C CA . THR A 1 159 ? 0.188 25.748 49.131 1.00 91.75 159 THR A CA 1
ATOM 1335 C C . THR A 1 159 ? -0.705 25.394 50.323 1.00 91.75 159 THR A C 1
ATOM 1337 O O . THR A 1 159 ? -1.342 26.275 50.906 1.00 91.75 159 THR A O 1
ATOM 1340 N N . LEU A 1 160 ? -0.747 24.118 50.711 1.00 89.81 160 LEU A N 1
ATOM 1341 C CA . LEU A 1 160 ? -1.575 23.620 51.795 1.00 89.81 160 LEU A CA 1
ATOM 1342 C C . LEU A 1 160 ? -1.133 24.237 53.122 1.00 89.81 160 LEU A C 1
ATOM 1344 O O . LEU A 1 160 ? -0.029 24.010 53.619 1.00 89.81 160 LEU A O 1
ATOM 1348 N N . ARG A 1 161 ? -2.046 24.970 53.758 1.00 88.50 161 ARG A N 1
ATOM 1349 C CA . ARG A 1 161 ? -1.846 25.431 55.128 1.00 88.50 161 ARG A CA 1
ATOM 1350 C C . ARG A 1 161 ? -2.215 24.314 56.091 1.00 88.50 161 ARG A C 1
ATOM 1352 O O . ARG A 1 161 ? -3.371 23.903 56.161 1.00 88.50 161 ARG A O 1
ATOM 1359 N N . VAL A 1 162 ? -1.237 23.859 56.865 1.00 86.19 162 VAL A N 1
ATOM 1360 C CA . VAL A 1 162 ? -1.446 22.821 57.878 1.00 86.19 162 VAL A CA 1
ATOM 1361 C C . VAL A 1 162 ? -2.469 23.309 58.913 1.00 86.19 162 VAL A C 1
ATOM 1363 O O . VAL A 1 162 ? -2.268 24.335 59.566 1.00 86.19 162 VAL A O 1
ATOM 1366 N N . THR A 1 163 ? -3.580 22.584 59.055 1.00 86.56 163 THR A N 1
ATOM 1367 C CA . THR A 1 163 ? -4.631 22.874 60.042 1.00 86.56 163 THR A CA 1
ATOM 1368 C C . THR A 1 163 ? -4.388 22.111 61.344 1.00 86.56 163 THR A C 1
ATOM 1370 O O . THR A 1 163 ? -3.695 21.094 61.367 1.00 86.56 163 THR A O 1
ATOM 1373 N N . LYS A 1 164 ? -4.995 22.571 62.445 1.00 80.56 164 LYS A N 1
ATOM 1374 C CA . LYS A 1 164 ? -4.871 21.926 63.763 1.00 80.56 164 LYS A CA 1
ATOM 1375 C C . LYS A 1 164 ? -5.363 20.470 63.758 1.00 80.56 164 LYS A C 1
ATOM 1377 O O . LYS A 1 164 ? -4.698 19.610 64.316 1.00 80.56 164 LYS A O 1
ATOM 1382 N N . GLN A 1 165 ? -6.453 20.178 63.043 1.00 78.56 165 GLN A N 1
ATOM 1383 C CA . GLN A 1 165 ? -6.949 18.807 62.846 1.00 78.56 165 GLN A CA 1
ATOM 1384 C C . GLN A 1 165 ? -5.925 17.920 62.119 1.00 78.56 165 GLN A C 1
ATOM 1386 O O . GLN A 1 165 ? -5.757 16.753 62.455 1.00 78.56 165 GLN A O 1
ATOM 1391 N N . MET A 1 166 ? -5.201 18.476 61.143 1.00 80.00 166 MET A N 1
ATOM 1392 C CA . MET A 1 166 ? -4.166 17.755 60.401 1.00 80.00 166 MET A CA 1
ATOM 1393 C C . MET A 1 166 ? -2.916 17.519 61.259 1.00 80.00 166 MET A C 1
ATOM 1395 O O . MET A 1 166 ? -2.305 16.460 61.175 1.00 80.00 166 MET A O 1
ATOM 1399 N N . GLN A 1 167 ? -2.573 18.458 62.149 1.00 80.56 167 GLN A N 1
ATOM 1400 C CA . GLN A 1 167 ? -1.534 18.255 63.165 1.00 80.56 167 GLN A CA 1
ATOM 1401 C C . GLN A 1 167 ? -1.939 17.183 64.175 1.00 80.56 167 GLN A C 1
ATOM 1403 O O . GLN A 1 167 ? -1.140 16.297 64.445 1.00 80.56 167 GLN A O 1
ATOM 1408 N N . GLU A 1 168 ? -3.167 17.220 64.692 1.00 79.06 168 GLU A N 1
ATOM 1409 C CA . GLU A 1 168 ? -3.708 16.191 65.588 1.00 79.06 168 GLU A CA 1
ATOM 1410 C C . GLU A 1 168 ? -3.701 14.806 64.922 1.00 79.06 168 GLU A C 1
ATOM 1412 O O . GLU A 1 168 ? -3.391 13.813 65.577 1.00 79.06 168 GLU A O 1
ATOM 1417 N N . PHE A 1 169 ? -3.953 14.738 63.610 1.00 72.81 169 PHE A N 1
ATOM 1418 C CA . PHE A 1 169 ? -3.816 13.512 62.824 1.00 72.81 169 PHE A CA 1
ATOM 1419 C C . PHE A 1 169 ? -2.354 13.042 62.712 1.00 72.81 169 PHE A C 1
ATOM 1421 O O . PHE A 1 169 ? -2.071 11.880 62.983 1.00 72.81 169 PHE A O 1
ATOM 1428 N N . ILE A 1 170 ? -1.417 13.935 62.371 1.00 76.94 170 ILE A N 1
ATOM 1429 C CA . ILE A 1 170 ? 0.020 13.617 62.240 1.00 76.94 170 ILE A CA 1
ATOM 1430 C C . ILE A 1 170 ? 0.648 13.218 63.589 1.00 76.94 170 ILE A C 1
ATOM 1432 O O . ILE A 1 170 ? 1.525 12.363 63.627 1.00 76.94 170 ILE A O 1
ATOM 1436 N N . HIS A 1 171 ? 0.194 13.808 64.698 1.00 75.88 171 HIS A N 1
ATOM 1437 C CA . HIS A 1 171 ? 0.702 13.544 66.051 1.00 75.88 171 HIS A CA 1
ATOM 1438 C C . HIS A 1 171 ? -0.006 12.363 66.746 1.00 75.88 171 HIS A C 1
ATOM 1440 O O . HIS A 1 171 ? 0.139 12.188 67.953 1.00 75.88 171 HIS A O 1
ATOM 1446 N N . GLY A 1 172 ? -0.799 11.565 66.018 1.00 67.31 172 GLY A N 1
ATOM 1447 C CA . GLY A 1 172 ? -1.465 10.369 66.552 1.00 67.31 172 GLY A CA 1
ATOM 1448 C C . GLY A 1 172 ? -2.697 10.638 67.431 1.00 67.31 172 GLY A C 1
ATOM 1449 O O . GLY A 1 172 ? -3.363 9.705 67.871 1.00 67.31 172 GLY A O 1
ATOM 1450 N N . GLY A 1 173 ? -3.077 11.902 67.645 1.00 60.75 173 GLY A N 1
ATOM 1451 C CA . GLY A 1 173 ? -4.255 12.289 68.434 1.00 60.75 173 GLY A CA 1
ATOM 1452 C C . GLY A 1 173 ? -5.596 11.873 67.812 1.00 60.75 173 GLY A C 1
ATOM 1453 O O . GLY A 1 173 ? -6.606 11.804 68.509 1.00 60.75 173 GLY A O 1
ATOM 1454 N N . GLY A 1 174 ? -5.608 11.553 66.514 1.00 58.62 174 GLY A N 1
ATOM 1455 C CA . GLY A 1 174 ? -6.783 11.061 65.787 1.00 58.62 174 GLY A CA 1
ATOM 1456 C C . GLY A 1 174 ? -6.878 9.537 65.634 1.00 58.62 174 GLY A C 1
ATOM 1457 O O . GLY A 1 174 ? -7.907 9.054 65.158 1.00 58.62 174 GLY A O 1
ATOM 1458 N N . GLU A 1 175 ? -5.852 8.762 66.012 1.00 61.84 175 GLU A N 1
ATOM 1459 C CA . GLU A 1 175 ? -5.794 7.319 65.714 1.00 61.84 175 GLU A CA 1
ATOM 1460 C C . GLU A 1 175 ? -6.952 6.544 66.349 1.00 61.84 175 GLU A C 1
ATOM 1462 O O . GLU A 1 175 ? -7.588 5.739 65.682 1.00 61.84 175 GLU A O 1
ATOM 1467 N N . GLY A 1 176 ? -7.327 6.839 67.595 1.00 66.56 176 GLY A N 1
ATOM 1468 C CA . GLY A 1 176 ? -8.400 6.104 68.274 1.00 66.56 176 GLY A CA 1
ATOM 1469 C C . GLY A 1 176 ? -9.807 6.334 67.700 1.00 66.56 176 GLY A C 1
ATOM 1470 O O . GLY A 1 176 ? -10.641 5.425 67.727 1.00 66.56 176 GLY A O 1
ATOM 1471 N N . TYR A 1 177 ? -10.096 7.534 67.183 1.00 67.25 177 TYR A N 1
ATOM 1472 C CA . TYR A 1 177 ? -11.382 7.839 66.540 1.00 67.25 177 TYR A CA 1
ATOM 1473 C C . TYR A 1 177 ? -11.425 7.257 65.123 1.00 67.25 177 TYR A C 1
ATOM 1475 O O . TYR A 1 177 ? -12.383 6.567 64.764 1.00 67.25 177 TYR A O 1
ATOM 1483 N N . ASN A 1 178 ? -10.342 7.442 64.365 1.00 71.06 178 ASN A N 1
ATOM 1484 C CA . ASN A 1 178 ? -10.231 6.953 62.998 1.00 71.06 178 ASN A CA 1
ATOM 1485 C C . ASN A 1 178 ? -10.143 5.429 62.932 1.00 71.06 178 ASN A C 1
ATOM 1487 O O . ASN A 1 178 ? -10.746 4.849 62.044 1.00 71.06 178 ASN A O 1
ATOM 1491 N N . GLU A 1 179 ? -9.484 4.750 63.870 1.00 75.31 179 GLU A N 1
ATOM 1492 C CA . GLU A 1 179 ? -9.434 3.283 63.898 1.00 75.31 179 GLU A CA 1
ATOM 1493 C C . GLU A 1 179 ? -10.826 2.690 64.156 1.00 75.31 179 GLU A C 1
ATOM 1495 O O . GLU A 1 179 ? -11.235 1.728 63.509 1.00 75.31 179 GLU A O 1
ATOM 1500 N N . ARG A 1 180 ? -11.622 3.318 65.033 1.00 78.31 180 ARG A N 1
ATOM 1501 C CA . ARG A 1 180 ? -13.022 2.924 65.260 1.00 78.31 180 ARG A CA 1
ATOM 1502 C C . ARG A 1 180 ? -13.894 3.191 64.039 1.00 78.31 180 ARG A C 1
ATOM 1504 O O . ARG A 1 180 ? -14.764 2.380 63.726 1.00 78.31 180 ARG A O 1
ATOM 1511 N N . GLU A 1 181 ? -13.695 4.315 63.358 1.00 80.50 181 GLU A N 1
ATOM 1512 C CA . GLU A 1 181 ? -14.429 4.635 62.134 1.00 80.50 181 GLU A CA 1
ATOM 1513 C C . GLU A 1 181 ? -14.024 3.715 60.974 1.00 80.50 181 GLU A C 1
ATOM 1515 O O . GLU A 1 181 ? -14.891 3.177 60.288 1.00 80.50 181 GLU A O 1
ATOM 1520 N N . ARG A 1 182 ? -12.730 3.415 60.825 1.00 81.31 182 ARG A N 1
ATOM 1521 C CA . ARG A 1 182 ? -12.197 2.436 59.870 1.00 81.31 182 ARG A CA 1
ATOM 1522 C C . ARG A 1 182 ? -12.715 1.040 60.163 1.00 81.31 182 ARG A C 1
ATOM 1524 O O . ARG A 1 182 ? -13.165 0.385 59.233 1.00 81.31 182 ARG A O 1
ATOM 1531 N N . ALA A 1 183 ? -12.747 0.605 61.421 1.00 87.12 183 ALA A N 1
ATOM 1532 C CA . ALA A 1 183 ? -13.331 -0.678 61.806 1.00 87.12 183 ALA A CA 1
ATOM 1533 C C . ALA A 1 183 ? -14.830 -0.743 61.468 1.00 87.12 183 ALA A C 1
ATOM 1535 O O . ALA A 1 183 ? -15.296 -1.743 60.920 1.00 87.12 183 ALA A O 1
ATOM 1536 N N . LYS A 1 184 ? -15.588 0.339 61.706 1.00 89.25 184 LYS A N 1
ATOM 1537 C CA . LYS A 1 184 ? -17.004 0.437 61.305 1.00 89.25 184 LYS A CA 1
ATOM 1538 C C . LYS A 1 184 ? 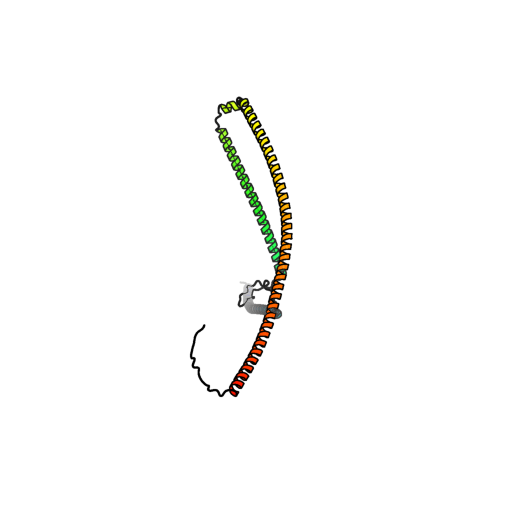-17.180 0.398 59.787 1.00 89.25 184 LYS A C 1
ATOM 1540 O O . LYS A 1 184 ? -18.064 -0.302 59.296 1.00 89.25 184 LYS A O 1
ATOM 1545 N N . LEU A 1 185 ? -16.358 1.131 59.038 1.00 88.75 185 LEU A N 1
ATOM 1546 C CA . LEU A 1 185 ? -16.403 1.152 57.576 1.00 88.75 185 LEU A CA 1
ATOM 1547 C C . LEU A 1 185 ? -15.983 -0.195 56.985 1.00 88.75 185 LEU A C 1
ATOM 1549 O O . LEU A 1 185 ? -16.656 -0.678 56.083 1.00 88.75 185 LEU A O 1
ATOM 1553 N N . HIS A 1 186 ? -14.958 -0.848 57.529 1.00 89.69 186 HIS A N 1
ATOM 1554 C CA . HIS A 1 186 ? -14.561 -2.202 57.145 1.00 89.69 186 HIS A CA 1
ATOM 1555 C C . HIS A 1 186 ? -15.667 -3.215 57.428 1.00 89.69 186 HIS A C 1
ATOM 1557 O O . HIS A 1 186 ? -16.014 -3.984 56.535 1.00 89.69 186 HIS A O 1
ATOM 1563 N N . ALA A 1 187 ? -16.290 -3.170 58.609 1.00 92.62 187 ALA A N 1
ATOM 1564 C CA . ALA A 1 187 ? -17.441 -4.015 58.920 1.00 92.62 187 ALA A CA 1
ATOM 1565 C C . ALA A 1 187 ? -18.607 -3.764 57.949 1.00 92.62 187 ALA A C 1
ATOM 1567 O O . ALA A 1 187 ? -19.255 -4.707 57.494 1.00 92.62 187 ALA A O 1
ATOM 1568 N N . LYS A 1 188 ? -18.846 -2.502 57.565 1.00 93.38 188 LYS A N 1
ATOM 1569 C CA . LYS A 1 188 ? -19.861 -2.142 56.567 1.00 93.38 188 LYS A CA 1
ATOM 1570 C C . LYS A 1 188 ? -19.500 -2.652 55.170 1.00 93.38 188 LYS A C 1
ATOM 1572 O O . LYS A 1 188 ? -20.375 -3.172 54.487 1.00 93.38 188 LYS A O 1
ATOM 1577 N N . ILE A 1 189 ? -18.240 -2.543 54.751 1.00 92.75 189 ILE A N 1
ATOM 1578 C CA . ILE A 1 189 ? -17.749 -3.060 53.465 1.00 92.75 189 ILE A CA 1
ATOM 1579 C C . ILE A 1 189 ? -17.896 -4.579 53.417 1.00 92.75 189 ILE A C 1
ATOM 1581 O O . ILE A 1 189 ? -18.426 -5.095 52.438 1.00 92.75 189 ILE A O 1
ATOM 1585 N N . GLU A 1 190 ? -17.490 -5.291 54.467 1.00 94.12 190 GLU A N 1
ATOM 1586 C CA . GLU A 1 190 ? -17.626 -6.748 54.550 1.00 94.12 190 GLU A CA 1
ATOM 1587 C C . GLU A 1 190 ? -19.096 -7.179 54.557 1.00 94.12 190 GLU A C 1
ATOM 1589 O O . GLU A 1 190 ? -19.483 -8.088 53.821 1.00 94.12 190 GLU A O 1
ATOM 1594 N N . HIS A 1 191 ? -19.958 -6.464 55.283 1.00 94.12 191 HIS A N 1
ATOM 1595 C CA . HIS A 1 191 ? -21.397 -6.711 55.245 1.00 94.12 191 HIS A CA 1
ATOM 1596 C C . HIS A 1 191 ? -21.989 -6.491 53.843 1.00 94.12 191 HIS A C 1
ATOM 1598 O O . HIS A 1 191 ? -22.769 -7.315 53.360 1.00 94.12 191 HIS A O 1
ATOM 1604 N N . VAL A 1 192 ? -21.597 -5.412 53.157 1.00 93.75 192 VAL A N 1
ATOM 1605 C CA . VAL A 1 192 ? -22.032 -5.127 51.781 1.00 93.75 192 VAL A CA 1
ATOM 1606 C C . VAL A 1 192 ? -21.504 -6.183 50.812 1.00 93.75 192 VAL A C 1
ATOM 1608 O O . VAL A 1 192 ? -22.270 -6.659 49.979 1.00 93.75 192 VAL A O 1
ATOM 1611 N N . ARG A 1 193 ? -20.239 -6.600 50.933 1.00 93.31 193 ARG A N 1
ATOM 1612 C CA . ARG A 1 193 ? -19.640 -7.666 50.116 1.00 93.31 193 ARG A CA 1
ATOM 1613 C C . ARG A 1 193 ? -20.373 -8.987 50.293 1.00 93.31 193 ARG A C 1
ATOM 1615 O O . ARG A 1 193 ? -20.740 -9.593 49.293 1.00 93.31 193 ARG A O 1
ATOM 1622 N N . SER A 1 194 ? -20.628 -9.392 51.535 1.00 95.50 194 SER A N 1
ATOM 1623 C CA . SER A 1 194 ? -21.365 -10.618 51.861 1.00 95.50 194 SER A CA 1
ATOM 1624 C C . SER A 1 194 ? -22.809 -10.569 51.348 1.00 95.50 194 SER A C 1
ATOM 1626 O O . SER A 1 194 ? -23.293 -11.496 50.702 1.00 95.50 194 SER A O 1
ATOM 1628 N N . THR A 1 195 ? -23.491 -9.434 51.524 1.00 94.69 195 THR A N 1
ATOM 1629 C CA . THR A 1 195 ? -24.851 -9.249 50.997 1.00 94.69 195 THR A CA 1
ATOM 1630 C C . THR A 1 195 ? -24.869 -9.276 49.468 1.00 94.69 195 THR A C 1
ATOM 1632 O O . THR A 1 195 ? -25.765 -9.860 48.858 1.00 94.69 195 THR A O 1
ATOM 1635 N N . MET A 1 196 ? -23.885 -8.647 48.820 1.00 93.62 196 MET A N 1
ATOM 1636 C CA . MET A 1 196 ? -23.805 -8.598 47.364 1.00 93.62 196 MET A CA 1
ATOM 1637 C C . MET A 1 196 ? -23.412 -9.952 46.770 1.00 93.62 196 MET A C 1
ATOM 1639 O O . MET A 1 196 ? -23.972 -10.336 45.748 1.00 93.62 196 MET A O 1
ATOM 1643 N N . SER A 1 197 ? -22.516 -10.708 47.410 1.00 94.94 197 SER A N 1
ATOM 1644 C CA . SER A 1 197 ? -22.173 -12.065 46.976 1.00 94.94 197 SER A CA 1
ATOM 1645 C C . SER A 1 197 ? -23.376 -13.003 47.089 1.00 94.94 197 SER A C 1
ATOM 1647 O O . SER A 1 197 ? -23.661 -13.727 46.134 1.00 94.94 197 SER A O 1
ATOM 1649 N N . ALA A 1 198 ? -24.155 -12.910 48.173 1.00 95.00 198 ALA A N 1
ATOM 1650 C CA . ALA A 1 198 ? -25.412 -13.640 48.318 1.00 95.00 198 ALA A CA 1
ATOM 1651 C C . ALA A 1 198 ? -26.422 -13.274 47.214 1.00 95.00 198 ALA A C 1
ATOM 1653 O O . ALA A 1 198 ? -26.998 -14.162 46.587 1.00 95.00 198 ALA A O 1
ATOM 1654 N N . LYS A 1 199 ? -26.580 -11.978 46.898 1.00 94.75 199 LYS A N 1
ATOM 1655 C CA . LYS A 1 199 ? -27.433 -11.518 45.785 1.00 94.75 199 LYS A CA 1
ATOM 1656 C C . LYS A 1 199 ? -26.948 -12.018 44.425 1.00 94.75 199 LYS A C 1
ATOM 1658 O O . LYS A 1 199 ? -27.767 -12.387 43.588 1.00 94.75 199 LYS A O 1
ATOM 1663 N N . ILE A 1 200 ? -25.638 -12.025 44.179 1.00 95.69 200 ILE A N 1
ATOM 1664 C CA . ILE A 1 200 ? -25.060 -12.559 42.938 1.00 95.69 200 ILE A CA 1
ATOM 1665 C C . ILE A 1 200 ? -25.392 -14.044 42.812 1.00 95.69 200 ILE A C 1
ATOM 1667 O O . ILE A 1 200 ? -25.799 -14.484 41.737 1.00 95.69 200 ILE A O 1
ATOM 1671 N N . GLU A 1 201 ? -25.263 -14.810 43.893 1.00 95.44 201 GLU A N 1
ATOM 1672 C CA . GLU A 1 201 ? -25.556 -16.240 43.873 1.00 95.44 201 GLU A CA 1
ATOM 1673 C C . GLU A 1 201 ? -27.054 -16.513 43.676 1.00 95.44 201 GLU A C 1
ATOM 1675 O O . GLU A 1 201 ? -27.429 -17.333 42.837 1.00 95.44 201 GLU A O 1
ATOM 1680 N N . GLU A 1 202 ? -27.928 -15.743 44.326 1.00 95.56 202 GLU A N 1
ATOM 1681 C CA . GLU A 1 202 ? -29.373 -15.786 44.078 1.00 95.56 202 GLU A CA 1
ATOM 1682 C C . GLU A 1 202 ? -29.701 -15.486 42.603 1.00 95.56 202 GLU A C 1
ATOM 1684 O O . GLU A 1 202 ? -30.464 -16.214 41.961 1.00 95.56 202 GLU A O 1
ATOM 1689 N N . LYS A 1 203 ? -29.082 -14.449 42.021 1.00 94.06 203 LYS A N 1
ATOM 1690 C CA . LYS A 1 203 ? -29.273 -14.088 40.608 1.00 94.06 203 LYS A CA 1
ATOM 1691 C C . LYS A 1 203 ? -28.739 -15.158 39.661 1.00 94.06 203 LYS A C 1
ATOM 1693 O O . LYS A 1 203 ? -29.395 -15.448 38.660 1.00 94.06 203 LYS A O 1
ATOM 1698 N N . LYS A 1 204 ? -27.612 -15.802 39.977 1.00 95.06 204 LYS A N 1
ATOM 1699 C CA . LYS A 1 204 ? -27.109 -16.959 39.219 1.00 95.06 204 LYS A CA 1
ATOM 1700 C C . LYS A 1 204 ? -28.088 -18.127 39.267 1.00 95.06 204 LYS A C 1
ATOM 1702 O O . LYS A 1 204 ? -28.366 -18.718 38.224 1.00 95.06 204 LYS A O 1
ATOM 1707 N N . GLN A 1 205 ? -28.658 -18.431 40.433 1.00 95.94 205 GLN A N 1
ATOM 1708 C CA . GLN A 1 205 ? -29.674 -19.477 40.565 1.00 95.94 205 GLN A CA 1
ATOM 1709 C C . GLN A 1 205 ? -30.944 -19.141 39.772 1.00 95.94 205 GLN A C 1
ATOM 1711 O O . GLN A 1 205 ? -31.477 -20.007 39.075 1.00 95.9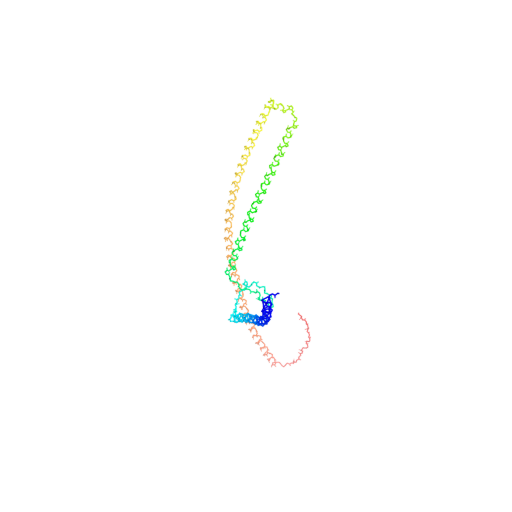4 205 GLN A O 1
ATOM 1716 N N . GLN A 1 206 ? -31.409 -17.887 39.815 1.00 94.56 206 GLN A N 1
ATOM 1717 C CA . GLN A 1 206 ? -32.529 -17.409 38.993 1.00 94.56 206 GLN A CA 1
ATOM 1718 C C . GLN A 1 206 ? -32.218 -17.551 37.497 1.00 94.56 206 GLN A C 1
ATOM 1720 O O . GLN A 1 206 ? -33.018 -18.120 36.757 1.00 94.56 206 GLN A O 1
ATOM 1725 N N . MET A 1 207 ? -31.027 -17.139 37.058 1.00 94.44 207 MET A N 1
ATOM 1726 C CA . MET A 1 207 ? -30.580 -17.299 35.673 1.00 94.44 207 MET A CA 1
ATOM 1727 C C . MET A 1 207 ? -30.538 -18.777 35.256 1.00 94.44 207 MET A C 1
ATOM 1729 O O . MET A 1 207 ? -30.960 -19.114 34.154 1.00 94.44 207 MET A O 1
ATOM 1733 N N . ALA A 1 208 ? -30.084 -19.678 36.130 1.00 95.88 208 ALA A N 1
ATOM 1734 C CA . ALA A 1 208 ? -30.077 -21.115 35.861 1.00 95.88 208 ALA A CA 1
ATOM 1735 C C . ALA A 1 208 ? -31.495 -21.711 35.764 1.00 95.88 208 ALA A C 1
ATOM 1737 O O . ALA A 1 208 ? -31.717 -22.629 34.974 1.00 95.88 208 ALA A O 1
ATOM 1738 N N . LYS A 1 209 ? -32.464 -21.204 36.541 1.00 95.94 209 LYS A N 1
ATOM 1739 C CA . LYS A 1 209 ? -33.884 -21.581 36.418 1.00 95.94 209 LYS A CA 1
ATOM 1740 C C . LYS A 1 209 ? -34.468 -21.105 35.087 1.00 95.94 209 LYS A C 1
ATOM 1742 O O . LYS A 1 209 ? -35.053 -21.909 34.372 1.00 95.94 209 LYS A O 1
ATOM 1747 N N . VAL A 1 210 ? -34.238 -19.843 34.722 1.00 95.38 210 VAL A N 1
ATOM 1748 C CA . VAL A 1 210 ? -34.711 -19.277 33.448 1.00 95.38 210 VAL A CA 1
ATOM 1749 C C . VAL A 1 210 ? -34.091 -20.007 32.257 1.00 95.38 210 VAL A C 1
ATOM 1751 O O . VAL A 1 210 ? -34.812 -20.391 31.348 1.00 95.38 210 VAL A O 1
ATOM 1754 N N . LYS A 1 211 ? -32.783 -20.295 32.278 1.00 95.44 211 LYS A N 1
ATOM 1755 C CA . LYS A 1 211 ? -32.124 -21.083 31.220 1.00 95.44 211 LYS A CA 1
ATOM 1756 C C . LYS A 1 211 ? -32.730 -22.478 31.057 1.00 95.44 211 LYS A C 1
ATOM 1758 O O . LYS A 1 211 ? -32.839 -22.955 29.934 1.00 95.44 211 LYS A O 1
ATOM 1763 N N . ARG A 1 212 ? -33.116 -23.138 32.156 1.00 95.75 212 ARG A N 1
ATOM 1764 C CA . ARG A 1 212 ? -33.822 -24.428 32.091 1.00 95.75 212 ARG A CA 1
ATOM 1765 C C . ARG A 1 212 ? -35.212 -24.279 31.475 1.00 95.75 212 ARG A C 1
ATOM 1767 O O . ARG A 1 212 ? -35.530 -25.044 30.577 1.00 95.75 212 ARG A O 1
ATOM 1774 N N . ALA A 1 213 ? -35.973 -23.268 31.890 1.00 94.94 213 ALA A N 1
ATOM 1775 C CA . ALA A 1 213 ? -37.289 -22.987 31.320 1.00 94.94 213 ALA A CA 1
ATOM 1776 C C . ALA A 1 213 ? -37.219 -22.652 29.818 1.00 94.94 213 ALA A C 1
ATOM 1778 O O . ALA A 1 213 ? -38.060 -23.112 29.057 1.00 94.94 213 ALA A O 1
ATOM 1779 N N . ILE A 1 214 ? -36.200 -21.905 29.373 1.00 95.06 214 ILE A N 1
ATOM 1780 C CA . ILE A 1 214 ? -35.969 -21.630 27.945 1.00 95.06 214 ILE A CA 1
ATOM 1781 C C . ILE A 1 214 ? -35.749 -22.937 27.183 1.00 95.06 214 ILE A C 1
ATOM 1783 O O . ILE A 1 214 ? -36.438 -23.170 26.200 1.00 95.06 214 ILE A O 1
ATOM 1787 N N . LYS A 1 215 ? -34.864 -23.819 27.665 1.00 96.06 215 LYS A N 1
ATOM 1788 C CA . LYS A 1 215 ? -34.616 -25.119 27.018 1.00 96.06 215 LYS A CA 1
ATOM 1789 C C . LYS A 1 215 ? -35.865 -25.997 26.946 1.00 96.06 215 LYS A C 1
ATOM 1791 O O . LYS A 1 215 ? -36.082 -26.669 25.946 1.00 96.06 215 LYS A O 1
ATOM 1796 N N . GLU A 1 216 ? -36.678 -26.002 27.999 1.00 96.31 216 GLU A N 1
ATOM 1797 C CA . GLU A 1 216 ? -37.948 -26.734 28.022 1.00 96.31 216 GLU A CA 1
ATOM 1798 C C . GLU A 1 216 ? -38.933 -26.170 26.989 1.00 96.31 216 GLU A C 1
ATOM 1800 O O . GLU A 1 216 ? -39.518 -26.933 26.227 1.00 96.31 216 GLU A O 1
ATOM 1805 N N . ARG A 1 217 ? -39.039 -24.838 26.883 1.00 94.81 217 ARG A N 1
ATOM 1806 C CA . ARG A 1 217 ? -39.857 -24.173 25.857 1.00 94.81 217 ARG A CA 1
ATOM 1807 C C . ARG A 1 217 ? -39.332 -24.363 24.439 1.00 94.81 217 ARG A C 1
ATOM 1809 O O . ARG A 1 217 ? -40.130 -24.482 23.521 1.00 94.81 217 ARG A O 1
ATOM 1816 N N . GLU A 1 218 ? -38.019 -24.400 24.238 1.00 95.75 218 GLU A N 1
ATOM 1817 C CA . GLU A 1 218 ? -37.414 -24.711 22.937 1.00 95.75 218 GLU A CA 1
ATOM 1818 C C . GLU A 1 218 ? -37.765 -26.135 22.492 1.00 95.75 218 GLU A C 1
ATOM 1820 O O . GLU A 1 218 ? -38.098 -26.342 21.326 1.00 95.75 218 GLU A O 1
ATOM 1825 N N . LEU A 1 219 ? -37.750 -27.094 23.423 1.00 95.75 219 LEU A N 1
ATOM 1826 C CA . LEU A 1 219 ? -38.133 -28.482 23.161 1.00 95.75 219 LEU A CA 1
ATOM 1827 C C . LEU A 1 219 ? -39.646 -28.636 22.939 1.00 95.75 219 LEU A C 1
ATOM 1829 O O . LEU A 1 219 ? -40.071 -29.387 22.067 1.00 95.75 219 LEU A O 1
ATOM 1833 N N . GLU A 1 220 ? -40.471 -27.900 23.684 1.00 95.75 220 GLU A N 1
ATOM 1834 C CA . GLU A 1 220 ? -41.915 -27.825 23.430 1.00 95.75 220 GLU A CA 1
ATOM 1835 C C . GLU A 1 220 ? -42.192 -27.238 22.037 1.00 95.75 220 GLU A C 1
ATOM 1837 O O . GLU A 1 220 ? -42.961 -27.808 21.267 1.00 95.75 220 GLU A O 1
ATOM 1842 N N . ASN A 1 221 ? -41.518 -26.144 21.672 1.00 94.44 221 ASN A N 1
ATOM 1843 C CA . ASN A 1 221 ? -41.666 -25.511 20.364 1.00 94.44 221 ASN A CA 1
ATOM 1844 C C . ASN A 1 221 ? -41.222 -26.427 19.220 1.00 94.44 221 ASN A C 1
ATOM 1846 O O . ASN A 1 221 ? -41.889 -26.450 18.188 1.00 94.44 221 ASN A O 1
ATOM 1850 N N . SER A 1 222 ? -40.129 -27.184 19.368 1.00 95.62 222 SER A N 1
ATOM 1851 C CA . SER A 1 222 ? -39.705 -28.130 18.328 1.00 95.62 222 SER A CA 1
ATOM 1852 C C . SER A 1 222 ? -40.730 -29.248 18.132 1.00 95.62 222 SER A C 1
ATOM 1854 O O . SER A 1 222 ? -41.050 -29.588 16.994 1.00 95.62 222 SER A O 1
ATOM 1856 N N . LEU A 1 223 ? -41.311 -29.751 19.223 1.00 95.38 223 LEU A N 1
ATOM 1857 C CA . LEU A 1 223 ? -42.349 -30.777 19.185 1.00 95.38 223 LEU A CA 1
ATOM 1858 C C . LEU A 1 223 ? -43.653 -30.240 18.576 1.00 95.38 223 LEU A C 1
ATOM 1860 O O . LEU A 1 223 ? -44.276 -30.907 17.751 1.00 95.38 223 LEU A O 1
ATOM 1864 N N . LEU A 1 224 ? -44.044 -29.008 18.911 1.00 94.31 224 LEU A N 1
ATOM 1865 C CA . LEU A 1 224 ? -45.190 -28.336 18.294 1.00 94.31 224 LEU A CA 1
ATOM 1866 C C . LEU A 1 224 ? -44.964 -28.067 16.800 1.00 94.31 224 LEU A C 1
ATOM 1868 O O . LEU A 1 224 ? -45.887 -28.252 16.012 1.00 94.31 224 LEU A O 1
ATOM 1872 N N . LEU A 1 225 ? -43.756 -27.677 16.382 1.00 94.50 225 LEU A N 1
ATOM 1873 C CA . LEU A 1 225 ? -43.418 -27.505 14.963 1.00 94.50 225 LEU A CA 1
ATOM 1874 C C . LEU A 1 225 ? -43.534 -28.823 14.188 1.00 94.50 225 LEU A C 1
ATOM 1876 O O . LEU A 1 225 ? -44.052 -28.833 13.071 1.00 94.50 225 LEU A O 1
ATOM 1880 N N . GLU A 1 226 ? -43.108 -29.938 14.783 1.00 94.25 226 GLU A N 1
ATOM 1881 C CA . GLU A 1 226 ? -43.281 -31.269 14.197 1.00 94.25 226 GLU A CA 1
ATOM 1882 C C . GLU A 1 226 ? -44.766 -31.646 14.081 1.00 94.25 226 GLU A C 1
ATOM 1884 O O . GLU A 1 226 ? -45.214 -32.102 13.024 1.00 94.25 226 GLU A O 1
ATOM 1889 N N . GLN A 1 227 ? -45.564 -31.376 15.120 1.00 94.62 227 GLN A N 1
ATOM 1890 C CA . GLN A 1 227 ? -47.014 -31.581 15.083 1.00 94.62 227 GLN A CA 1
ATOM 1891 C C . GLN A 1 227 ? -47.698 -30.720 14.016 1.00 94.62 227 GLN A C 1
ATOM 1893 O O . GLN A 1 227 ? -48.560 -31.222 13.295 1.00 94.62 227 GLN A O 1
ATOM 1898 N N . VAL A 1 228 ? -47.307 -29.449 13.878 1.00 93.88 228 VAL A N 1
ATOM 1899 C CA . VAL A 1 228 ? -47.825 -28.547 12.839 1.00 93.88 228 VAL A CA 1
ATOM 1900 C C . VAL A 1 228 ? -47.457 -29.061 11.451 1.00 93.88 228 VAL A C 1
ATOM 1902 O O . VAL A 1 228 ? -48.330 -29.120 10.594 1.00 93.88 228 VAL A O 1
ATOM 1905 N N . SER A 1 229 ? -46.216 -29.502 11.235 1.00 93.12 229 SER A N 1
ATOM 1906 C CA . SER A 1 229 ? -45.776 -30.090 9.962 1.00 93.12 229 SER A CA 1
ATOM 1907 C C . SER A 1 229 ? -46.592 -31.336 9.591 1.00 93.12 229 SER A C 1
ATOM 1909 O O . SER A 1 229 ? -47.100 -31.452 8.473 1.00 93.12 229 SER A O 1
ATOM 1911 N N . SER A 1 230 ? -46.805 -32.237 10.555 1.00 93.19 230 SER A N 1
ATOM 1912 C CA . SER A 1 230 ? -47.649 -33.423 10.377 1.00 93.19 230 SER A CA 1
ATOM 1913 C C . SER A 1 230 ? -49.101 -33.049 10.056 1.00 93.19 230 SER A C 1
ATOM 1915 O O . SER A 1 230 ? -49.673 -33.529 9.074 1.00 93.19 230 SER A O 1
ATOM 1917 N N . ALA A 1 231 ? -49.690 -32.130 10.827 1.00 90.81 231 ALA A N 1
ATOM 1918 C CA . ALA A 1 231 ? -51.046 -31.646 10.591 1.00 90.81 231 ALA A CA 1
ATOM 1919 C C . ALA A 1 231 ? -51.179 -30.965 9.220 1.00 90.81 231 ALA A C 1
ATOM 1921 O O . ALA A 1 231 ? -52.178 -31.166 8.529 1.00 90.81 231 ALA A O 1
ATOM 1922 N N . GLN A 1 232 ? -50.167 -30.208 8.800 1.00 92.88 232 GLN A N 1
ATOM 1923 C CA . GLN A 1 232 ? -50.136 -29.538 7.508 1.00 92.88 232 GLN A CA 1
ATOM 1924 C C . GLN A 1 232 ? -50.056 -30.542 6.357 1.00 92.88 232 GLN A C 1
ATOM 1926 O O . GLN A 1 232 ? -50.848 -30.438 5.430 1.00 92.88 232 GLN A O 1
ATOM 1931 N N . SER A 1 233 ? -49.238 -31.591 6.474 1.00 91.25 233 SER A N 1
ATOM 1932 C CA . SER A 1 233 ? -49.220 -32.707 5.516 1.00 91.25 233 SER A CA 1
ATOM 1933 C C . SER A 1 233 ? -50.590 -33.392 5.385 1.00 91.25 233 SER A C 1
ATOM 1935 O O . SER A 1 233 ? -51.052 -33.687 4.278 1.00 91.25 233 SER A O 1
ATOM 1937 N N . VAL A 1 234 ? -51.306 -33.588 6.501 1.00 92.19 234 VAL A N 1
ATOM 1938 C CA . VAL A 1 234 ? -52.677 -34.131 6.484 1.00 92.19 234 VAL A CA 1
ATOM 1939 C C . VAL A 1 234 ? -53.651 -33.169 5.800 1.00 92.19 234 VAL A C 1
ATOM 1941 O O . VAL A 1 234 ? -54.500 -33.609 5.020 1.00 92.19 234 VAL A O 1
ATOM 1944 N N . VAL A 1 235 ? -53.554 -31.866 6.072 1.00 93.19 235 VAL A N 1
ATOM 1945 C CA . VAL A 1 235 ? -54.393 -30.843 5.431 1.00 93.19 235 VAL A CA 1
ATOM 1946 C C . VAL A 1 235 ? -54.107 -30.762 3.935 1.00 93.19 235 VAL A C 1
ATOM 1948 O O . VAL A 1 235 ? -55.059 -30.753 3.158 1.00 93.19 235 VAL A O 1
ATOM 1951 N N . ASP A 1 236 ? -52.844 -30.781 3.523 1.00 89.06 236 ASP A N 1
ATOM 1952 C CA . ASP A 1 236 ? -52.430 -30.759 2.120 1.00 89.06 236 ASP A CA 1
ATOM 1953 C C . ASP A 1 236 ? -52.899 -32.020 1.388 1.00 89.06 236 ASP A C 1
ATOM 1955 O O . ASP A 1 236 ? -53.447 -31.934 0.289 1.00 89.06 236 ASP A O 1
ATOM 1959 N N . SER A 1 237 ? -52.812 -33.186 2.033 1.00 86.56 237 SER A N 1
ATOM 1960 C CA . SER A 1 237 ? -53.369 -34.438 1.507 1.00 86.56 237 SER A CA 1
ATOM 1961 C C . SER A 1 237 ? -54.888 -34.346 1.330 1.00 86.56 237 SER A C 1
ATOM 1963 O O . SER A 1 237 ? -55.420 -34.698 0.279 1.00 86.56 237 SER A O 1
ATOM 1965 N N . ARG A 1 238 ? -55.610 -33.820 2.330 1.00 86.75 238 ARG A N 1
ATOM 1966 C CA . ARG A 1 238 ? -57.068 -33.614 2.249 1.00 86.75 238 ARG A CA 1
ATOM 1967 C C . ARG A 1 238 ? -57.450 -32.579 1.197 1.00 86.75 238 ARG A C 1
ATOM 1969 O O . ARG A 1 238 ? -58.479 -32.741 0.546 1.00 86.75 238 ARG A O 1
ATOM 1976 N N . ARG A 1 239 ? -56.650 -31.524 1.039 1.00 86.31 239 ARG A N 1
ATOM 1977 C CA . ARG A 1 239 ? -56.827 -30.506 0.004 1.00 86.31 239 ARG A CA 1
ATOM 1978 C C . ARG A 1 239 ? -56.645 -31.122 -1.377 1.00 86.31 239 ARG A C 1
ATOM 1980 O O . ARG A 1 239 ? -57.533 -30.970 -2.198 1.00 86.31 239 ARG A O 1
ATOM 1987 N N . SER A 1 240 ? -55.589 -31.907 -1.578 1.00 84.50 240 SER A N 1
ATOM 1988 C CA . SER A 1 240 ? -55.349 -32.651 -2.818 1.00 84.50 240 SER A CA 1
ATOM 1989 C C . SER A 1 240 ? -56.510 -33.596 -3.157 1.00 84.50 240 SER A C 1
ATOM 1991 O O . SER A 1 240 ? -57.033 -33.560 -4.267 1.00 84.50 240 SER A O 1
ATOM 1993 N N . VAL A 1 241 ? -57.006 -34.372 -2.184 1.00 82.88 241 VAL A N 1
ATOM 1994 C CA . VAL A 1 241 ? -58.187 -35.235 -2.383 1.00 82.88 241 VAL A CA 1
ATOM 1995 C C . VAL A 1 241 ? -59.429 -34.417 -2.738 1.00 82.88 241 VAL A C 1
ATOM 1997 O O . VAL A 1 241 ? -60.166 -34.797 -3.643 1.00 82.88 241 VAL A O 1
ATOM 2000 N N . ARG A 1 242 ? -59.666 -33.289 -2.058 1.00 81.88 242 ARG A N 1
ATOM 2001 C CA . ARG A 1 242 ? -60.797 -32.405 -2.367 1.00 81.88 242 ARG A CA 1
ATOM 2002 C C . ARG A 1 242 ? -60.685 -31.822 -3.774 1.00 81.88 242 ARG A C 1
ATOM 2004 O O . ARG A 1 242 ? -61.692 -31.800 -4.469 1.00 81.88 242 ARG A O 1
ATOM 2011 N N . ASP A 1 243 ? -59.501 -31.379 -4.179 1.00 78.94 243 ASP A N 1
ATOM 2012 C CA . ASP A 1 243 ? -59.253 -30.792 -5.498 1.00 78.94 243 ASP A CA 1
ATOM 2013 C C . ASP A 1 243 ? -59.400 -31.850 -6.616 1.00 78.94 243 ASP A C 1
ATOM 2015 O O . ASP A 1 243 ? -59.917 -31.563 -7.696 1.00 78.94 243 ASP A O 1
ATOM 2019 N N . LEU A 1 244 ? -59.034 -33.110 -6.347 1.00 76.88 244 LEU A N 1
ATOM 2020 C CA . LEU A 1 244 ? -59.319 -34.238 -7.243 1.00 76.88 244 LEU A CA 1
ATOM 2021 C C . LEU A 1 244 ? -60.825 -34.530 -7.331 1.00 76.88 244 LEU A C 1
ATOM 2023 O O . LEU A 1 244 ? -61.354 -34.707 -8.427 1.00 76.88 244 LEU A O 1
ATOM 2027 N N . GLN A 1 245 ? -61.530 -34.535 -6.197 1.00 74.44 245 GLN A N 1
ATOM 2028 C CA . GLN A 1 245 ? -62.976 -34.769 -6.154 1.00 74.44 245 GLN A CA 1
ATOM 2029 C C . GLN A 1 245 ? -63.777 -33.634 -6.798 1.00 74.44 245 GLN A C 1
ATOM 2031 O O . GLN A 1 245 ? -64.776 -33.903 -7.460 1.00 74.44 245 GLN A O 1
ATOM 2036 N N . SER A 1 246 ? -63.369 -32.373 -6.629 1.00 70.06 246 SER A N 1
ATOM 2037 C CA . SER A 1 246 ? -64.021 -31.243 -7.295 1.00 70.06 246 SER A CA 1
ATOM 2038 C C . SER A 1 246 ? -63.834 -31.328 -8.806 1.00 70.06 246 SER A C 1
ATOM 2040 O O . SER A 1 246 ? -64.814 -31.193 -9.531 1.00 70.06 246 SER A O 1
ATOM 2042 N N . SER A 1 247 ? -62.629 -31.664 -9.276 1.00 70.19 247 SER A N 1
ATOM 2043 C CA . SER A 1 247 ? -62.350 -31.922 -10.693 1.00 70.19 247 SER A CA 1
ATOM 2044 C C . SER A 1 247 ? -63.215 -33.058 -11.259 1.00 70.19 247 SER A C 1
ATOM 2046 O O . SER A 1 247 ? -63.793 -32.938 -12.342 1.00 70.19 247 SER A O 1
ATOM 2048 N N . GLU A 1 248 ? -63.382 -34.152 -10.513 1.00 70.44 248 GLU A N 1
ATOM 2049 C CA . GLU A 1 248 ? -64.204 -35.288 -10.937 1.00 70.44 248 GLU A CA 1
ATOM 2050 C C . GLU A 1 248 ? -65.706 -34.955 -10.947 1.00 70.44 248 GLU A C 1
ATOM 2052 O O . GLU A 1 248 ? -66.402 -35.261 -11.918 1.00 70.44 248 GLU A O 1
ATOM 2057 N N . LEU A 1 249 ? -66.200 -34.237 -9.933 1.00 71.81 249 LEU A N 1
ATOM 2058 C CA . LEU A 1 249 ? -67.582 -33.750 -9.874 1.00 71.81 249 LEU A CA 1
ATOM 2059 C C . LEU A 1 249 ? -67.883 -32.722 -10.971 1.00 71.81 249 LEU A C 1
ATOM 2061 O O . LEU A 1 249 ? -68.974 -32.741 -11.545 1.00 71.81 249 LEU A O 1
ATOM 2065 N N . GLU A 1 250 ? -66.941 -31.835 -11.290 1.00 70.19 250 GLU A N 1
ATOM 2066 C CA . GLU A 1 250 ? -67.056 -30.898 -12.410 1.00 70.19 250 GLU A CA 1
ATOM 2067 C C . GLU A 1 250 ? -67.101 -31.644 -13.746 1.00 70.19 250 GLU A C 1
ATOM 2069 O O . GLU A 1 250 ? -67.954 -31.352 -14.590 1.00 70.19 250 GLU A O 1
ATOM 2074 N N . ARG A 1 251 ? -66.268 -32.677 -13.913 1.00 71.75 251 ARG A N 1
ATOM 2075 C CA . ARG A 1 251 ? -66.267 -33.541 -15.099 1.00 71.75 251 ARG A CA 1
ATOM 2076 C C . ARG A 1 251 ? -67.567 -34.337 -15.231 1.00 71.75 251 ARG A C 1
ATOM 2078 O O . ARG A 1 251 ? -68.118 -34.438 -16.328 1.00 71.75 251 ARG A O 1
ATOM 2085 N N . GLU A 1 252 ? -68.108 -34.860 -14.133 1.00 75.25 252 GLU A N 1
ATOM 2086 C CA . GLU A 1 252 ? -69.420 -35.513 -14.118 1.00 75.25 252 GLU A CA 1
ATOM 2087 C C . GLU A 1 252 ? -70.561 -34.545 -14.432 1.00 75.25 252 GLU A C 1
ATOM 2089 O O . GLU A 1 252 ? -71.438 -34.883 -15.231 1.00 75.25 252 GLU A O 1
ATOM 2094 N N . ARG A 1 253 ? -70.559 -33.344 -13.839 1.00 75.81 253 ARG A N 1
ATOM 2095 C CA . ARG A 1 253 ? -71.549 -32.300 -14.141 1.00 75.81 253 ARG A CA 1
ATOM 2096 C C . ARG A 1 253 ? -71.500 -31.915 -15.613 1.00 75.81 253 ARG A C 1
ATOM 2098 O O . ARG A 1 253 ? -72.550 -31.858 -16.248 1.00 75.81 253 ARG A O 1
ATOM 2105 N N . HIS A 1 254 ? -70.304 -31.731 -16.169 1.00 74.00 254 HIS A N 1
ATOM 2106 C CA . HIS A 1 254 ? -70.120 -31.449 -17.589 1.00 74.00 254 HIS A CA 1
ATOM 2107 C C . HIS A 1 254 ? -70.662 -32.587 -18.469 1.00 74.00 254 HIS A C 1
ATOM 2109 O O . HIS A 1 254 ? -71.388 -32.343 -19.432 1.00 74.00 254 HIS A O 1
ATOM 2115 N N . ASN A 1 255 ? -70.403 -33.845 -18.098 1.00 78.75 255 ASN A N 1
ATOM 2116 C CA . ASN A 1 255 ? -70.935 -35.010 -18.806 1.00 78.75 255 ASN A CA 1
ATOM 2117 C C . ASN A 1 255 ? -72.466 -35.117 -18.724 1.00 78.75 255 ASN A C 1
ATOM 2119 O O . ASN A 1 255 ? -73.097 -35.496 -19.712 1.00 78.75 255 ASN A O 1
ATOM 2123 N N . ARG A 1 256 ? -73.078 -34.793 -17.576 1.00 80.56 256 ARG A N 1
ATOM 2124 C CA . ARG A 1 256 ? -74.545 -34.758 -17.433 1.00 80.56 256 ARG A CA 1
ATOM 2125 C C . ARG A 1 256 ? -75.151 -33.652 -18.287 1.00 80.56 256 ARG A C 1
ATOM 2127 O O . ARG A 1 256 ? -76.023 -33.956 -19.086 1.00 80.56 256 ARG A O 1
ATOM 2134 N N . LEU A 1 257 ? -74.608 -32.435 -18.227 1.00 78.62 257 LEU A N 1
ATOM 2135 C CA . LEU A 1 257 ? -75.028 -31.322 -19.088 1.00 78.62 257 LEU A CA 1
ATOM 2136 C C . LEU A 1 257 ? -74.928 -31.675 -20.578 1.00 78.62 257 LEU A C 1
ATOM 2138 O O . LEU A 1 257 ? -75.842 -31.387 -21.341 1.00 78.62 257 LEU A O 1
ATOM 2142 N N . MET A 1 258 ? -73.858 -32.355 -20.997 1.00 79.88 258 MET A N 1
ATOM 2143 C CA . MET A 1 258 ? -73.709 -32.832 -22.375 1.00 79.88 258 MET A CA 1
ATOM 2144 C C . MET A 1 258 ? -74.731 -33.913 -22.755 1.00 79.88 258 MET A C 1
ATOM 2146 O O . MET A 1 258 ? -75.201 -33.932 -23.894 1.00 79.88 258 MET A O 1
ATOM 2150 N N . ARG A 1 259 ? -75.085 -34.824 -21.838 1.00 82.50 259 ARG A N 1
ATOM 2151 C CA . ARG A 1 259 ? -76.152 -35.812 -22.079 1.00 82.50 259 ARG A CA 1
ATOM 2152 C C . ARG A 1 259 ? -77.513 -35.143 -22.156 1.00 82.50 259 ARG A C 1
ATOM 2154 O O . ARG A 1 259 ? -78.241 -35.420 -23.103 1.00 82.50 259 ARG A O 1
ATOM 2161 N N . ASP A 1 260 ? -77.815 -34.246 -21.229 1.00 82.94 260 ASP A N 1
ATOM 2162 C CA . ASP A 1 260 ? -79.073 -33.509 -21.207 1.00 82.94 260 ASP A CA 1
ATOM 2163 C C . ASP A 1 260 ? -79.207 -32.673 -22.477 1.00 82.94 260 ASP A C 1
ATOM 2165 O O . ASP A 1 260 ? -80.224 -32.777 -23.145 1.00 82.94 260 ASP A O 1
ATOM 2169 N N . MET A 1 261 ? -78.148 -31.983 -22.917 1.00 81.81 261 MET A N 1
ATOM 2170 C CA . MET A 1 261 ? -78.136 -31.260 -24.196 1.00 81.81 261 MET A CA 1
ATOM 2171 C C . MET A 1 261 ? -78.392 -32.180 -25.403 1.00 81.81 261 MET A C 1
ATOM 2173 O O . MET A 1 261 ? -79.050 -31.791 -26.367 1.00 81.81 261 MET A O 1
ATOM 2177 N N . ARG A 1 262 ? -77.875 -33.415 -25.390 1.00 85.62 262 ARG A N 1
ATOM 2178 C CA . ARG A 1 262 ? -78.166 -34.395 -26.453 1.00 85.62 262 ARG A CA 1
ATOM 2179 C C . ARG A 1 262 ? -79.620 -34.853 -26.412 1.00 85.62 262 ARG A C 1
ATOM 2181 O O . ARG A 1 262 ? -80.219 -35.027 -27.469 1.00 85.62 262 ARG A O 1
ATOM 2188 N N . VAL A 1 263 ? -80.174 -35.064 -25.219 1.00 85.38 263 VAL A N 1
ATOM 2189 C CA . VAL A 1 263 ? -81.574 -35.466 -25.036 1.00 85.38 263 VAL A CA 1
ATOM 2190 C C . VAL A 1 263 ? -82.510 -34.328 -25.423 1.00 85.38 263 VAL A C 1
ATOM 2192 O O . VAL A 1 263 ? -83.453 -34.582 -26.162 1.00 85.38 263 VAL A O 1
ATOM 2195 N N . THR A 1 264 ? -82.232 -33.088 -25.013 1.00 84.38 264 THR A N 1
ATOM 2196 C CA . THR A 1 264 ? -83.029 -31.920 -25.401 1.00 84.38 264 THR A CA 1
ATOM 2197 C C . THR A 1 264 ? -82.992 -31.716 -26.904 1.00 84.38 264 THR A C 1
ATOM 2199 O O . THR A 1 264 ? -84.056 -31.604 -27.491 1.00 84.38 264 THR A O 1
ATOM 2202 N N . ARG A 1 265 ? -81.824 -31.799 -27.558 1.00 86.38 265 ARG A N 1
ATOM 2203 C CA . ARG A 1 265 ? -81.751 -31.763 -29.031 1.00 86.38 265 ARG A CA 1
ATOM 2204 C C . ARG A 1 265 ? -82.575 -32.871 -29.680 1.00 86.38 265 ARG A C 1
ATOM 2206 O O . ARG A 1 265 ? -83.313 -32.611 -30.617 1.00 86.38 265 ARG A O 1
ATOM 2213 N N . LYS A 1 266 ? -82.506 -34.099 -29.158 1.00 86.50 266 LYS A N 1
ATOM 2214 C CA . LYS A 1 266 ? -83.291 -35.219 -29.697 1.00 86.50 266 LYS A CA 1
ATOM 2215 C C . LYS A 1 266 ? -84.796 -35.023 -29.489 1.00 86.50 266 LYS A C 1
ATOM 2217 O O . LYS A 1 266 ? -85.575 -35.386 -30.361 1.00 86.50 266 LYS A O 1
ATOM 2222 N N . LEU A 1 267 ? -85.205 -34.453 -28.357 1.00 85.25 267 LEU A N 1
ATOM 2223 C CA . LEU A 1 267 ? -86.597 -34.093 -28.083 1.00 85.25 267 LEU A CA 1
ATOM 2224 C C . LEU A 1 267 ? -87.058 -32.920 -28.946 1.00 85.25 267 LEU A C 1
ATOM 2226 O O . LEU A 1 267 ? -88.188 -32.947 -29.408 1.00 85.25 267 LEU A O 1
ATOM 2230 N N . GLU A 1 268 ? -86.203 -31.933 -29.203 1.00 87.69 268 GLU A N 1
ATOM 2231 C CA . GLU A 1 268 ? -86.474 -30.838 -30.137 1.00 87.69 268 GLU A CA 1
ATOM 2232 C C . GLU A 1 268 ? -86.638 -31.358 -31.565 1.00 87.69 268 GLU A C 1
ATOM 2234 O O . GLU A 1 268 ? -87.564 -30.939 -32.253 1.00 87.69 268 GLU A O 1
ATOM 2239 N N . ASP A 1 269 ? -85.803 -32.301 -32.003 1.00 86.25 269 ASP A N 1
ATOM 2240 C CA . ASP A 1 269 ? -85.928 -32.933 -33.319 1.00 86.25 269 ASP A CA 1
ATOM 2241 C C . ASP A 1 269 ? -87.224 -33.754 -33.422 1.00 86.25 269 ASP A C 1
ATOM 2243 O O . ASP A 1 269 ? -87.928 -33.676 -34.428 1.00 86.25 269 ASP A O 1
ATOM 2247 N N . VAL A 1 270 ? -87.595 -34.488 -32.364 1.00 87.81 270 VAL A N 1
ATOM 2248 C CA . VAL A 1 270 ? -88.880 -35.207 -32.300 1.00 87.81 270 VAL A CA 1
ATOM 2249 C C . VAL A 1 270 ? -90.057 -34.235 -32.265 1.00 87.81 270 VAL A C 1
ATOM 2251 O O . VAL A 1 270 ? -91.035 -34.454 -32.971 1.00 87.81 270 VAL A O 1
ATOM 2254 N N . ALA A 1 271 ? -89.975 -33.151 -31.495 1.00 85.44 271 ALA A N 1
ATOM 2255 C CA . ALA A 1 271 ? -91.016 -32.132 -31.428 1.00 85.44 271 ALA A CA 1
ATOM 2256 C C . ALA A 1 271 ? -91.180 -31.421 -32.776 1.00 85.44 271 ALA A C 1
ATOM 2258 O O . ALA A 1 271 ? -92.306 -31.185 -33.199 1.00 85.44 271 ALA A O 1
ATOM 2259 N N . LYS A 1 272 ? -90.083 -31.142 -33.493 1.00 85.75 272 LYS A N 1
ATOM 2260 C CA . LYS A 1 272 ? -90.123 -30.620 -34.866 1.00 85.75 272 LYS A CA 1
ATOM 2261 C C . LYS A 1 272 ? -90.777 -31.610 -35.822 1.00 85.75 272 LYS A C 1
ATOM 2263 O O . LYS A 1 272 ? -91.686 -31.207 -36.537 1.00 85.75 272 LYS A O 1
ATOM 2268 N N . ALA A 1 273 ? -90.400 -32.888 -35.780 1.00 86.94 273 ALA A N 1
ATOM 2269 C CA . ALA A 1 273 ? -91.031 -33.923 -36.601 1.00 86.94 273 ALA A CA 1
ATOM 2270 C C . ALA A 1 273 ? -92.536 -34.058 -36.297 1.00 86.94 273 ALA A C 1
ATOM 2272 O O . ALA A 1 273 ? -93.358 -34.104 -37.209 1.00 86.94 273 ALA A O 1
ATOM 2273 N N . GLN A 1 274 ? -92.920 -34.033 -35.017 1.00 84.25 274 GLN A N 1
ATOM 2274 C CA . GLN A 1 274 ? -94.323 -34.026 -34.596 1.00 84.25 274 GLN A CA 1
ATOM 2275 C C . GLN A 1 274 ? -95.050 -32.754 -35.034 1.00 84.25 274 GLN A C 1
ATOM 2277 O O . GLN A 1 274 ? -96.223 -32.810 -35.385 1.00 84.25 274 GLN A O 1
ATOM 2282 N N . GLN A 1 275 ? -94.384 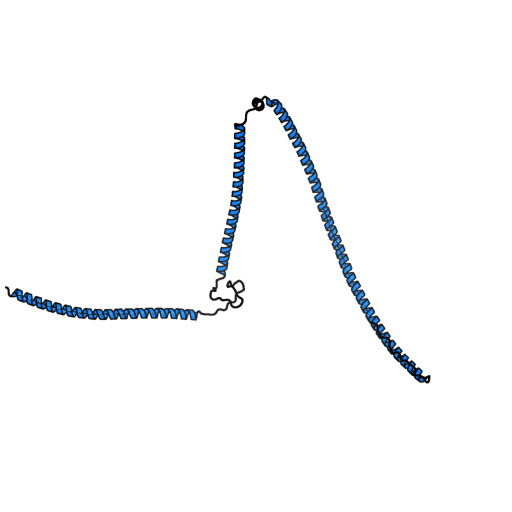-31.601 -35.032 1.00 85.69 275 GLN A N 1
ATOM 2283 C CA . GLN A 1 275 ? -94.974 -30.344 -35.475 1.00 85.69 275 GLN A CA 1
ATOM 2284 C C . GLN A 1 275 ? -95.152 -30.303 -36.995 1.00 85.69 275 GLN A C 1
ATOM 2286 O O . GLN A 1 275 ? -96.158 -29.776 -37.470 1.00 85.69 275 GLN A O 1
ATOM 2291 N N . GLU A 1 276 ? -94.235 -30.906 -37.750 1.00 86.50 276 GLU A N 1
ATOM 2292 C CA . GLU A 1 276 ? -94.377 -31.149 -39.187 1.00 86.50 276 GLU A CA 1
ATOM 2293 C C . GLU A 1 276 ? -95.539 -32.111 -39.474 1.00 86.50 276 GLU A C 1
ATOM 2295 O O . GLU A 1 276 ? -96.380 -31.806 -40.321 1.00 86.50 276 GLU A O 1
ATOM 2300 N N . GLU A 1 277 ? -95.672 -33.206 -38.718 1.00 84.62 277 GLU A N 1
ATOM 2301 C CA . GLU A 1 277 ? -96.832 -34.104 -38.810 1.00 84.62 277 GLU A CA 1
ATOM 2302 C C . GLU A 1 277 ? -98.138 -33.400 -38.428 1.00 84.62 277 GLU A C 1
ATOM 2304 O O . GLU A 1 277 ? -99.133 -33.521 -39.137 1.00 84.62 277 GLU A O 1
ATOM 2309 N N . MET A 1 278 ? -98.162 -32.609 -37.352 1.00 81.44 278 MET A N 1
ATOM 2310 C CA . MET A 1 278 ? -99.335 -31.823 -36.967 1.00 81.44 278 MET A CA 1
ATOM 2311 C C . MET A 1 278 ? -99.690 -30.780 -38.025 1.00 81.44 278 MET A C 1
ATOM 2313 O O . MET A 1 278 ? -100.872 -30.541 -38.264 1.00 81.44 278 MET A O 1
ATOM 2317 N N . ALA A 1 279 ? -98.701 -30.147 -38.658 1.00 84.06 279 ALA A N 1
ATOM 2318 C CA . ALA A 1 279 ? -98.927 -29.226 -39.763 1.00 84.06 279 ALA A CA 1
ATOM 2319 C C . ALA A 1 279 ? -99.490 -29.961 -40.989 1.00 84.06 279 ALA A C 1
ATOM 2321 O O . ALA A 1 279 ? -100.434 -29.467 -41.607 1.00 84.06 279 ALA A O 1
ATOM 2322 N N . ALA A 1 280 ? -98.987 -31.160 -41.297 1.00 83.81 280 ALA A N 1
ATOM 2323 C CA . ALA A 1 280 ? -99.527 -32.016 -42.350 1.00 83.81 280 ALA A CA 1
ATOM 2324 C C . ALA A 1 280 ? -100.972 -32.449 -42.045 1.00 83.81 280 ALA A C 1
ATOM 2326 O O . ALA A 1 280 ? -101.851 -32.274 -42.884 1.00 83.81 280 ALA A O 1
ATOM 2327 N N . LEU A 1 281 ? -101.254 -32.906 -40.822 1.00 82.75 281 LEU A N 1
ATOM 2328 C CA . LEU A 1 281 ? -102.597 -33.281 -40.371 1.00 82.75 281 LEU A CA 1
ATOM 2329 C C . LEU A 1 281 ? -103.555 -32.086 -40.352 1.00 82.75 281 LEU A C 1
ATOM 2331 O O . LEU A 1 281 ? -104.709 -32.235 -40.739 1.00 82.75 281 LEU A O 1
ATOM 2335 N N . ARG A 1 282 ? -103.102 -30.887 -39.958 1.00 81.69 282 ARG A N 1
ATOM 2336 C CA . ARG A 1 282 ? -103.898 -29.650 -40.065 1.00 81.69 282 ARG A CA 1
ATOM 2337 C C . ARG A 1 282 ? -104.222 -29.327 -41.516 1.00 81.69 282 ARG A C 1
ATOM 2339 O O . ARG A 1 282 ? -105.370 -29.022 -41.808 1.00 81.69 282 ARG A O 1
ATOM 2346 N N . LYS A 1 283 ? -103.253 -29.467 -42.422 1.00 82.19 283 LYS A N 1
ATOM 2347 C CA . LYS A 1 283 ? -103.472 -29.290 -43.860 1.00 82.19 283 LYS A CA 1
ATOM 2348 C C . LYS A 1 283 ? -104.463 -30.320 -44.412 1.00 82.19 283 LYS A C 1
ATOM 2350 O O . LYS A 1 283 ? -105.292 -29.972 -45.246 1.00 82.19 283 LYS A O 1
ATOM 2355 N N . GLU A 1 284 ? -104.432 -31.559 -43.922 1.00 82.69 284 GLU A N 1
ATOM 2356 C CA . GLU A 1 284 ? -105.409 -32.594 -44.279 1.00 82.69 284 GLU A CA 1
ATOM 2357 C C . GLU A 1 284 ? -106.802 -32.288 -43.695 1.00 82.69 284 GLU A C 1
ATOM 2359 O O . GLU A 1 284 ? -107.805 -32.470 -44.379 1.00 82.69 284 GLU A O 1
ATOM 2364 N N . ILE A 1 285 ? -106.887 -31.760 -42.465 1.00 80.81 285 ILE A N 1
ATOM 2365 C CA . ILE A 1 285 ? -108.141 -31.282 -41.858 1.00 80.81 285 ILE A CA 1
ATOM 2366 C C . ILE A 1 285 ? -108.714 -30.115 -42.659 1.00 80.81 285 ILE A C 1
ATOM 2368 O O . ILE A 1 285 ? -109.908 -30.121 -42.946 1.00 80.81 285 ILE A O 1
ATOM 2372 N N . ASP A 1 286 ? -107.894 -29.134 -43.034 1.00 76.62 286 ASP A N 1
ATOM 2373 C CA . ASP A 1 286 ? -108.328 -27.998 -43.846 1.00 76.62 286 ASP A CA 1
ATOM 2374 C C . ASP A 1 286 ? -108.796 -28.479 -45.226 1.00 76.62 286 ASP A C 1
ATOM 2376 O O . ASP A 1 286 ? -109.891 -28.125 -45.657 1.00 76.62 286 ASP A O 1
ATOM 2380 N N . ARG A 1 287 ? -108.079 -29.423 -45.848 1.00 78.12 287 ARG A N 1
ATOM 2381 C CA . ARG A 1 287 ? -108.505 -30.098 -47.086 1.00 78.12 287 ARG A CA 1
ATOM 2382 C C . ARG A 1 287 ? -109.833 -30.856 -46.933 1.00 78.12 287 ARG A C 1
ATOM 2384 O O . ARG A 1 287 ? -110.656 -30.868 -47.849 1.00 78.12 287 ARG A O 1
ATOM 2391 N N . LEU A 1 288 ? -110.065 -31.516 -45.796 1.00 72.25 288 LEU A N 1
ATOM 2392 C CA . LEU A 1 288 ? -111.326 -32.212 -45.502 1.00 72.25 288 LEU A CA 1
ATOM 2393 C C . LEU A 1 288 ? -112.468 -31.227 -45.194 1.00 72.25 288 LEU A C 1
ATOM 2395 O O . LEU A 1 288 ? -113.617 -31.486 -45.566 1.00 72.25 288 LEU A O 1
ATOM 2399 N N . ARG A 1 289 ? -112.164 -30.075 -44.584 1.00 71.25 289 ARG A N 1
ATOM 2400 C CA . ARG A 1 289 ? -113.106 -28.962 -44.387 1.00 71.25 289 ARG A CA 1
ATOM 2401 C C . ARG A 1 289 ? -113.500 -28.323 -45.717 1.00 71.25 289 ARG A C 1
ATOM 2403 O O . ARG A 1 289 ? -114.687 -28.086 -45.920 1.00 71.25 289 ARG A O 1
ATOM 2410 N N . GLU A 1 290 ? -112.559 -28.167 -46.648 1.00 65.81 290 GLU A N 1
ATOM 2411 C CA . GLU A 1 290 ? -112.813 -27.705 -48.021 1.00 65.81 290 GLU A CA 1
ATOM 2412 C C . GLU A 1 290 ? -113.708 -28.671 -48.827 1.00 65.81 290 GLU A C 1
ATOM 2414 O O . GLU A 1 290 ? -114.396 -28.238 -49.749 1.00 65.81 290 GLU A O 1
ATOM 2419 N N . ARG A 1 291 ? -113.762 -29.968 -48.471 1.00 63.69 291 ARG A N 1
ATOM 2420 C CA . ARG A 1 291 ? -114.616 -30.975 -49.140 1.00 63.69 291 ARG A CA 1
ATOM 2421 C C . ARG A 1 291 ? -116.019 -31.154 -48.551 1.00 63.69 291 ARG A C 1
ATOM 2423 O O . ARG A 1 291 ? -116.856 -31.726 -49.245 1.00 63.69 291 ARG A O 1
ATOM 2430 N N . THR A 1 292 ? -116.287 -30.724 -47.313 1.00 52.91 292 THR A N 1
ATOM 2431 C CA . THR A 1 292 ? -117.515 -31.134 -46.587 1.00 52.91 292 THR A CA 1
ATOM 2432 C C . THR A 1 292 ? -118.486 -29.992 -46.270 1.00 52.91 292 THR A C 1
ATOM 2434 O O . THR A 1 292 ? -119.638 -30.261 -45.950 1.00 52.91 292 THR A O 1
ATOM 2437 N N . PHE A 1 293 ? -118.100 -28.725 -46.433 1.00 49.69 293 PHE A N 1
ATOM 2438 C CA . PHE A 1 293 ? -119.053 -27.612 -46.387 1.00 49.69 293 PHE A CA 1
ATOM 2439 C C . PHE A 1 293 ? -118.733 -26.591 -47.483 1.00 49.69 293 PHE A C 1
ATOM 2441 O O . PHE A 1 293 ? -117.579 -26.178 -47.589 1.00 49.69 293 PHE A O 1
ATOM 2448 N N . PRO A 1 294 ? -119.726 -26.161 -48.287 1.00 50.09 294 PRO A N 1
ATOM 2449 C CA . PRO A 1 294 ? -119.540 -25.057 -49.213 1.00 50.09 294 PRO A CA 1
ATOM 2450 C C . PRO A 1 294 ? -119.226 -23.817 -48.378 1.00 50.09 294 PRO A C 1
ATOM 2452 O O . PRO A 1 294 ? -120.075 -23.318 -47.636 1.00 50.09 294 PRO A O 1
ATOM 2455 N N . SER A 1 295 ? -117.974 -23.368 -48.425 1.00 39.81 295 SER A N 1
ATOM 2456 C CA . SER A 1 295 ? -117.552 -22.202 -47.673 1.00 39.81 295 SER A CA 1
ATOM 2457 C C . SER A 1 295 ? -118.188 -20.961 -48.294 1.00 39.81 295 SER A C 1
ATOM 2459 O O . SER A 1 295 ? -117.843 -20.500 -49.379 1.00 39.81 295 SER A O 1
ATOM 2461 N N . PHE A 1 296 ? -119.113 -20.365 -47.554 1.00 50.94 296 PHE A N 1
ATOM 2462 C CA . PHE A 1 296 ? -119.236 -18.917 -47.565 1.00 50.94 296 PHE A CA 1
ATOM 2463 C C . PHE A 1 296 ? -118.014 -18.358 -46.822 1.00 50.94 296 PHE A C 1
ATOM 2465 O O . PHE A 1 296 ? -118.062 -18.108 -45.622 1.00 50.94 296 PHE A O 1
ATOM 2472 N N . ALA A 1 297 ? -116.878 -18.231 -47.504 1.00 43.38 297 ALA A N 1
ATOM 2473 C CA . ALA A 1 297 ? -115.695 -17.538 -46.994 1.00 43.38 297 ALA A CA 1
ATOM 2474 C C . ALA A 1 297 ? -114.932 -16.987 -48.207 1.00 43.38 297 ALA A C 1
ATOM 2476 O O . ALA A 1 297 ? -114.708 -17.710 -49.165 1.00 43.38 297 ALA A O 1
ATOM 2477 N N . VAL A 1 298 ? -114.592 -15.700 -48.276 1.00 39.75 298 VAL A N 1
ATOM 2478 C CA . VAL A 1 298 ? -113.478 -15.143 -47.501 1.00 39.75 298 VAL A CA 1
ATOM 2479 C C . VAL A 1 298 ? -113.878 -13.812 -46.849 1.00 39.75 298 VAL A C 1
ATOM 2481 O O . VAL A 1 298 ? -113.853 -12.748 -47.464 1.00 39.75 298 VAL A O 1
ATOM 2484 N N . VAL A 1 299 ? -114.235 -13.893 -45.564 1.00 36.28 299 VAL A N 1
ATOM 2485 C CA . VAL A 1 299 ? -114.359 -12.769 -44.630 1.00 36.28 299 VAL A CA 1
ATOM 2486 C C . VAL A 1 299 ? -113.030 -12.583 -43.903 1.00 36.28 299 VAL A C 1
ATOM 2488 O O . VAL A 1 299 ? -112.535 -13.503 -43.263 1.00 36.28 299 VAL A O 1
ATOM 2491 N N . SER A 1 300 ? -112.545 -11.341 -43.933 1.00 38.28 300 SER A N 1
ATOM 2492 C CA . SER A 1 300 ? -111.682 -10.687 -42.940 1.00 38.28 300 SER A CA 1
ATOM 2493 C C . SER A 1 300 ? -110.297 -11.295 -42.655 1.00 38.28 300 SER A C 1
ATOM 2495 O O . SER A 1 300 ? -110.154 -12.410 -42.173 1.00 38.28 300 SER A O 1
ATOM 2497 N N . LYS A 1 301 ? -109.263 -10.459 -42.704 1.00 38.66 301 LYS A N 1
ATOM 2498 C CA . LYS A 1 301 ? -108.935 -9.544 -41.602 1.00 38.66 301 LYS A CA 1
ATOM 2499 C C . LYS A 1 301 ? -107.904 -8.529 -42.079 1.00 38.66 301 LYS A C 1
ATOM 2501 O O . LYS A 1 301 ? -106.749 -8.854 -42.321 1.00 38.66 301 LYS A O 1
ATOM 2506 N N . ARG A 1 302 ? -108.337 -7.269 -42.155 1.00 43.56 302 ARG A N 1
ATOM 2507 C CA . ARG A 1 302 ? -107.457 -6.141 -41.853 1.00 43.56 302 ARG A CA 1
ATOM 2508 C C . ARG A 1 302 ? -107.091 -6.273 -40.383 1.00 43.56 302 ARG A C 1
ATOM 2510 O O . ARG A 1 302 ? -107.969 -6.101 -39.546 1.00 43.56 302 ARG A O 1
ATOM 2517 N N . VAL A 1 303 ? -105.828 -6.537 -40.089 1.00 42.19 303 VAL A N 1
ATOM 2518 C CA . VAL A 1 303 ? -105.194 -5.990 -38.891 1.00 42.19 303 VAL A CA 1
ATOM 2519 C C . VAL A 1 303 ? -103.825 -5.499 -39.322 1.00 42.19 303 VAL A C 1
ATOM 2521 O O . VAL A 1 303 ? -102.871 -6.252 -39.482 1.00 42.19 303 VAL A O 1
ATOM 2524 N N . ILE A 1 304 ? -103.816 -4.201 -39.593 1.00 43.75 304 ILE A N 1
ATOM 2525 C CA . ILE A 1 304 ? -102.647 -3.352 -39.482 1.00 43.75 304 ILE A CA 1
ATOM 2526 C C . ILE A 1 304 ? -102.336 -3.253 -37.993 1.00 43.75 304 ILE A C 1
ATOM 2528 O O . ILE A 1 304 ? -103.231 -2.949 -37.209 1.00 43.75 304 ILE A O 1
ATOM 2532 N N . GLY A 1 305 ? -101.060 -3.440 -37.677 1.00 46.53 305 GLY A N 1
ATOM 2533 C CA . GLY A 1 305 ? -100.394 -2.707 -36.614 1.00 46.53 305 GLY A CA 1
ATOM 2534 C C . GLY A 1 305 ? -100.570 -3.275 -35.216 1.00 46.53 305 GLY A C 1
ATOM 2535 O O . GLY A 1 305 ? -101.614 -3.125 -34.594 1.00 46.53 305 GLY A O 1
ATOM 2536 N N . ASN A 1 306 ? -99.465 -3.759 -34.661 1.00 38.38 306 ASN A N 1
ATOM 2537 C CA . ASN A 1 306 ? -98.870 -2.959 -33.605 1.00 38.38 306 ASN A CA 1
ATOM 2538 C C . ASN A 1 306 ? -97.338 -3.020 -33.702 1.00 38.38 306 ASN A C 1
ATOM 2540 O O . ASN A 1 306 ? -96.803 -4.097 -33.981 1.00 38.38 306 ASN A O 1
ATOM 2544 N N . PRO A 1 307 ? -96.660 -1.877 -33.546 1.00 50.41 307 PRO A N 1
ATOM 2545 C CA . PRO A 1 307 ? -95.220 -1.782 -33.451 1.00 50.41 307 PRO A CA 1
ATOM 2546 C C . PRO A 1 307 ? -94.747 -1.933 -31.995 1.00 50.41 307 PRO A C 1
ATOM 2548 O O . PRO A 1 307 ? -95.529 -1.817 -31.051 1.00 50.41 307 PRO A O 1
ATOM 2551 N N . ASP A 1 308 ? -93.435 -2.133 -31.908 1.00 44.66 308 ASP A N 1
ATOM 2552 C CA . ASP A 1 308 ? -92.519 -1.825 -30.809 1.00 44.66 308 ASP A CA 1
ATOM 2553 C C . ASP A 1 308 ? -92.495 -2.745 -29.580 1.00 44.66 308 ASP A C 1
ATOM 2555 O O . ASP A 1 308 ? -93.137 -2.496 -28.565 1.00 44.66 308 ASP A O 1
ATOM 2559 N N . GLU A 1 309 ? -91.588 -3.726 -29.647 1.00 38.03 309 GLU A N 1
ATOM 2560 C CA . GLU A 1 309 ? -90.700 -4.071 -28.534 1.00 38.03 309 GLU A CA 1
ATOM 2561 C C . GLU A 1 309 ? -89.252 -4.049 -29.048 1.00 38.03 309 GLU A C 1
ATOM 2563 O O . GLU A 1 309 ? -88.897 -4.732 -30.015 1.00 38.03 309 GLU A O 1
ATOM 2568 N N . ALA A 1 310 ? -88.447 -3.198 -28.412 1.00 45.12 310 ALA A N 1
ATOM 2569 C CA . ALA A 1 310 ? -87.056 -3.522 -28.139 1.00 45.12 310 ALA A CA 1
ATOM 2570 C C . ALA A 1 310 ? -87.007 -4.650 -27.100 1.00 45.12 310 ALA A C 1
ATOM 2572 O O . ALA A 1 310 ? -87.918 -4.680 -26.241 1.00 45.12 310 ALA A O 1
#

pLDDT: mean 85.62, std 14.13, range [36.28, 98.5]

Sequence (310 aa):
MSEGLWDSFMNYVQDRVHGERDIKRLKGEVEEMRAEYQRLVELTNELRTTAHDRANDLFRFRTDARDEMYDTDDLRMYRQGQVEVPQPPVATDYADAVLVHSRDIVKLNEAIRERGHAKVRCMEEMMGKRSDLRYVEWELEKYQYQCQTLELECRHLHTLRVTKQMQEFIHGGGEGYNERERAKLHAKIEHVRSTMSAKIEEKKQQMAKVKRAIKERELENSLLLEQVSSAQSVVDSRRSVRDLQSSELERERHNRLMRDMRVTRKLEDVAKAQQEEMAALRKEIDRLRERTFPSFAVVSKRVIGNPDEA

Foldseek 3Di:
DDPVVVVVVVVVVVVVVVVVVVVVVVVVVVVVVVVVVVVVVVVVVVVVVVVVVVVVVVVVVVVVVVCVVPPDDDDDDDDPPLDPQDDDPPDGDCVVPDDDDVVVVVVVVVVVVVVVVVVVVVVVVVVVVVVVVVVVVVVVVVVVVVVVVVVVVVVCVVVDDQDPVNVCVVVCVCVVVVVVVVVVVVVVVVVVVVVVVVVVVVVVVVVVVVVVVVVVVVVVVVVVVVVVVVVVVVVVVVVVVVVVVVVVVVVVVVVVVVVVVVVVVVVVVVVVVVVVVVVVVVVVVVVVVVVPDDDPDDDDDDDDDDDDDD

Radius of gyration: 68.98 Å; chains: 1; bounding box: 212×78×138 Å

Organism: Neobodo designis (NCBI:txid312471)

Secondary structure (DSSP, 8-state):
--HHHHHHHHHHHHHHHHHHHHHHHHHHHHHHHHHHHHHHHHHHHHHHHHHHHHHHHHHHHHHHHHHHHH---------TTS--S---SS----TT-----HHHHHHHHHHHHHHHHHHHHHHHHHHHHHHHHHHHHHHHHHHHHHHHHHHHHHHHHHHPPPPHHHHHHHTTTTHHHHHHHHHHHHHHHHHHHHHHHHHHHHHHHHHHHHHHHHHHHHHHHHHHHHHHHHHHHHHHHHHHHHHHHHHHHHHHHHHHHHHHHHHHHHHHHHHHHHHHHHHHHHHHHHHHHHHHS-----------------